Protein AF-0000000079820339 (afdb_homodimer)

Solvent-accessible surface area (backbone atoms only — not comparable to full-atom values): 18074 Å² total; per-residue (Å²): 131,55,69,63,58,48,34,30,53,43,37,65,54,16,53,42,77,52,85,41,63,43,94,86,65,47,75,34,55,60,47,75,44,69,43,35,33,60,15,30,34,68,52,30,48,52,49,22,63,70,42,54,81,70,57,60,88,78,56,59,29,31,32,4,37,58,71,63,4,35,58,53,24,49,38,32,14,62,74,69,61,37,30,27,29,48,27,46,90,61,55,52,91,52,94,78,42,52,43,51,39,31,63,86,50,56,75,32,36,28,31,36,27,37,38,67,35,41,54,33,61,69,58,52,53,51,52,51,56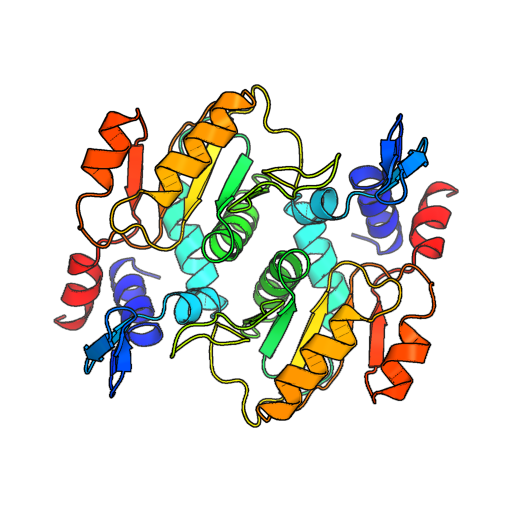,43,40,75,54,39,28,39,72,73,31,34,38,26,49,31,29,58,77,53,52,20,56,63,53,33,43,76,69,73,32,53,66,48,54,71,33,41,50,65,55,31,59,53,36,68,78,106,129,56,69,63,59,48,32,31,52,44,37,64,55,17,53,42,77,50,85,39,67,42,94,87,65,46,76,34,56,62,46,76,42,69,43,36,32,60,16,30,32,67,53,31,47,52,50,21,63,70,42,54,81,71,56,58,86,79,56,59,30,30,33,5,37,58,71,64,4,34,57,53,25,48,39,31,14,61,75,69,61,37,30,27,29,46,27,46,90,61,55,52,92,51,93,74,44,50,44,50,40,31,62,86,48,57,76,33,37,27,30,37,27,38,38,70,35,40,53,33,63,69,57,51,54,50,51,49,55,43,41,75,53,38,28,40,72,72,31,33,37,27,49,31,28,58,77,54,52,20,57,63,53,32,44,77,69,73,33,53,66,49,54,72,33,42,49,67,56,32,60,53,35,68,77,108

InterPro domains:
  IPR000836 Phosphoribosyltransferase domain [PF00156] (46-154)
  IPR000836 Phosphoribosyltransferase domain [cd06223] (43-166)
  IPR004467 Orotate phosphoribosyl transferase domain [TIGR00336] (17-170)
  IPR023031 Orotate phosphoribosyltransferase [MF_01208] (1-176)
  IPR029057 Phosphoribosyltransferase-like [G3DSA:3.40.50.2020] (2-175)
  IPR029057 Phosphoribosyltransferase-like [SSF53271] (6-170)

Radius of gyration: 19.96 Å; Cα contacts (8 Å, |Δi|>4): 773; chains: 2; bounding box: 46×59×44 Å

pLDDT: mean 94.95, std 8.25, range [50.06, 98.94]

Sequence (352 aa):
MERHDLARAIFDAAHLTGEFVLRSGATSTEYFDKYLFEADPVLLREIAEHLAPSIPEGTEALAGLELGGVPIAVALSQVTGLPTLFVRKEAKSYGTAKLAEGGPVGERRITVVEDVVTSGGQVILSCGDLRERGADILGVLCVIDRQAGGPEKLAEHDLALSPLFTMDELKASQ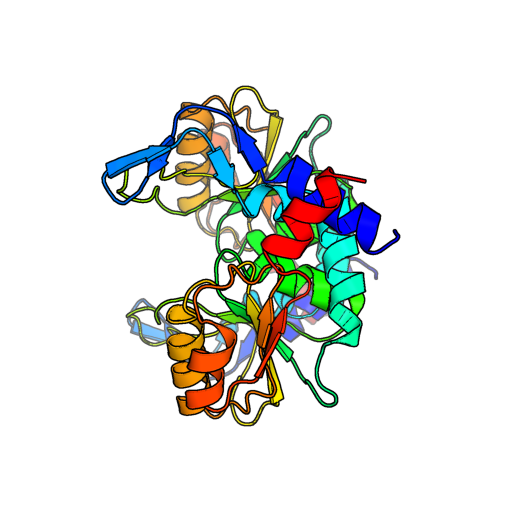QGMERHDLARAIFDAAHLTGEFVLRSGATSTEYFDKYLFEADPVLLREIAEHLAPSIPEGTEALAGLELGGVPIAVALSQVTGLPTLFVRKEAKSYGTAKLAEGGPVGERRITVVEDVVTSGGQVILSCGDLRERGADILGVLCVIDRQAGGPEKLAEHDLALSPLFTMDELKASQQG

Secondary structure (DSSP, 8-state):
--HHHHHHHHHHHHEEEEEEE-TTS-EEEEEE-THHHHS-HHHHHHHHHHHGGGSPTT--EEEEETTTHHHHHHHHHHHH---EEEE-SS--SSTT--SEESS--TT-EEEEEEEEESS-HHHHHHHHHHHHTT-EEEEEEEEEE--SSHHHHHHTTT--EEEEEEHHHHHHTTT-/--HHHHHHHHHHHHEEEEEEE-TTS-EEEEEE-THHHHS-HHHHHHHHHHHGGGSPTT--EEEEETTTHHHHHHHHHHHH---EEEE-SS--SSTT--SEESS--TT-EEEEEEEEESS-HHHHHHHHHHHHTT-EEEEEEEEEE-SSSHHHHHHTTT--EEEEEEHHHHHHTTT-

Foldseek 3Di:
DDLLVLLQVQCVQFKDADWDQDPVRDIDRIGGHLVRLLVDPVSLLVLLVLCLVVPDPPAQEEEAEPDQRVSNRVSVCVVNVHHYKYAYLDFDPDDVTDRIDRDAQALHEYEYEGAEDAQQVSVLVRVVVSVVRHHHYPEYEYAEYQPNNNQVVCVVVVHHYDYSYYPVSSVVSVVD/DDLLVLLQVQCVQFKDADWDQDPVRDIDRIGGHLVRLLVDPVSLLVLLVLCLVVPDPPAQEEEAEPDQRVSNRVSVCVVNVHHYKYAYLDFDPDDVTDRIDRDAQALHEYEYEGAEDAQQVSVLVRVVVSVVRHHHYPEYEYAEYQPNNNQVVCVVVVHHYDYSYYPVSSVVSVVD

Structure (mmCIF, N/CA/C/O backbone):
data_AF-0000000079820339-model_v1
#
loop_
_entity.id
_entity.type
_entity.pdbx_description
1 polymer 'Orotate phosphoribosyltransferase'
#
loop_
_atom_site.group_PDB
_atom_site.id
_atom_site.type_symbol
_atom_site.label_atom_id
_atom_site.label_alt_id
_atom_site.label_comp_id
_atom_site.label_asym_id
_atom_site.label_entity_id
_atom_site.label_seq_id
_atom_site.pdbx_PDB_ins_code
_atom_site.Cartn_x
_atom_site.Cartn_y
_atom_site.Cartn_z
_atom_site.occupancy
_atom_site.B_iso_or_equiv
_atom_site.auth_seq_id
_atom_site.auth_comp_id
_atom_site.auth_asym_id
_atom_site.auth_atom_id
_atom_site.pdbx_PDB_model_num
ATOM 1 N N . MET A 1 1 ? 8.32 5.168 21.422 1 89 1 MET A N 1
ATOM 2 C CA . MET A 1 1 ? 8.992 6.453 21.25 1 89 1 MET A CA 1
ATOM 3 C C . MET A 1 1 ? 8.094 7.594 21.734 1 89 1 MET A C 1
ATOM 5 O O . MET A 1 1 ? 6.875 7.547 21.562 1 89 1 MET A O 1
ATOM 9 N N . GLU A 1 2 ? 8.727 8.594 22.344 1 96.31 2 GLU A N 1
ATOM 10 C CA . GLU A 1 2 ? 7.938 9.766 22.703 1 96.31 2 GLU A CA 1
ATOM 11 C C . GLU A 1 2 ? 7.465 10.516 21.469 1 96.31 2 GLU A C 1
ATOM 13 O O . GLU A 1 2 ? 8.125 10.492 20.438 1 96.31 2 GLU A O 1
ATOM 18 N N . ARG A 1 3 ? 6.312 11.109 21.562 1 97.5 3 ARG A N 1
ATOM 19 C CA . ARG A 1 3 ? 5.695 11.805 20.438 1 97.5 3 ARG A CA 1
ATOM 20 C C . ARG A 1 3 ? 6.645 12.836 19.844 1 97.5 3 ARG A C 1
ATOM 22 O O . ARG A 1 3 ? 6.75 12.953 18.625 1 97.5 3 ARG A O 1
ATOM 29 N N . HIS A 1 4 ? 7.352 13.547 20.734 1 96.69 4 HIS A N 1
ATOM 30 C CA . HIS A 1 4 ? 8.266 14.578 20.266 1 96.69 4 HIS A CA 1
ATOM 31 C C . HIS A 1 4 ? 9.422 13.969 19.469 1 96.69 4 HIS A C 1
ATOM 33 O O . HIS A 1 4 ? 9.852 14.523 18.453 1 96.69 4 HIS A O 1
ATOM 39 N N . ASP A 1 5 ? 9.953 12.867 19.906 1 97.75 5 ASP A N 1
ATOM 40 C CA . ASP A 1 5 ? 11.031 12.18 19.203 1 97.75 5 ASP A CA 1
ATOM 41 C C . ASP A 1 5 ? 10.555 11.664 17.844 1 97.75 5 ASP A C 1
ATOM 43 O O . ASP A 1 5 ? 11.32 11.672 16.859 1 97.75 5 ASP A O 1
ATOM 47 N N . LEU A 1 6 ? 9.312 11.234 17.828 1 98.56 6 LEU A N 1
ATOM 48 C CA . LEU A 1 6 ? 8.75 10.766 16.562 1 98.56 6 LEU A CA 1
ATOM 49 C C . LEU A 1 6 ? 8.625 11.906 15.57 1 98.56 6 LEU A C 1
ATOM 51 O O . LEU A 1 6 ? 8.953 11.75 14.391 1 98.56 6 LEU A O 1
ATOM 55 N N . ALA A 1 7 ? 8.156 13.07 16 1 98.62 7 ALA A N 1
ATOM 56 C CA . ALA A 1 7 ? 8.062 14.242 15.133 1 98.62 7 ALA A CA 1
ATOM 57 C C . ALA A 1 7 ? 9.422 14.586 14.523 1 98.62 7 ALA A C 1
ATOM 59 O O . ALA A 1 7 ? 9.523 14.82 13.32 1 98.62 7 ALA A O 1
ATOM 60 N N . ARG A 1 8 ? 10.43 14.523 15.352 1 98.31 8 ARG A N 1
ATOM 61 C CA . ARG A 1 8 ? 11.781 14.836 14.898 1 98.31 8 ARG A CA 1
ATOM 62 C C . ARG A 1 8 ? 12.273 13.805 13.883 1 98.31 8 ARG A C 1
ATOM 64 O O . ARG A 1 8 ? 12.852 14.164 12.859 1 98.31 8 ARG A O 1
ATOM 71 N N . ALA A 1 9 ? 12.047 12.586 14.18 1 98.44 9 ALA A N 1
ATOM 72 C CA . ALA A 1 9 ? 12.492 11.508 13.297 1 98.44 9 ALA A CA 1
ATOM 73 C C . ALA A 1 9 ? 11.812 11.594 11.93 1 98.44 9 ALA A C 1
ATOM 75 O O . ALA A 1 9 ? 12.453 11.383 10.898 1 98.44 9 ALA A O 1
ATOM 76 N N . ILE A 1 10 ? 10.492 11.906 11.93 1 98.56 10 ILE A N 1
ATOM 77 C CA . ILE A 1 10 ? 9.742 12.055 10.688 1 98.56 10 ILE A CA 1
ATOM 78 C C . ILE A 1 10 ? 10.305 13.227 9.883 1 98.56 10 ILE A C 1
ATOM 80 O O . ILE A 1 10 ? 10.539 13.102 8.68 1 98.56 10 ILE A O 1
ATOM 84 N N . PHE A 1 11 ? 10.539 14.336 10.547 1 98.25 11 PHE A N 1
ATOM 85 C CA . PHE A 1 11 ? 11.086 15.508 9.883 1 98.25 11 PHE A CA 1
ATOM 86 C C . PHE A 1 11 ? 12.461 15.203 9.289 1 98.25 11 PHE A C 1
ATOM 88 O O . PHE A 1 11 ? 12.719 15.508 8.125 1 98.25 11 PHE A O 1
ATOM 95 N N . ASP A 1 12 ? 13.297 14.594 10.062 1 97.88 12 ASP A N 1
ATOM 96 C CA . ASP A 1 12 ? 14.648 14.266 9.625 1 97.88 12 ASP A CA 1
ATOM 97 C C . ASP A 1 12 ? 14.633 13.344 8.414 1 97.88 12 ASP A C 1
ATOM 99 O O . ASP A 1 12 ? 15.453 13.477 7.508 1 97.88 12 ASP A O 1
ATOM 103 N N . ALA A 1 13 ? 13.719 12.438 8.414 1 97.69 13 ALA A N 1
ATOM 104 C CA . ALA A 1 13 ? 13.633 11.469 7.328 1 97.69 13 ALA A CA 1
ATOM 105 C C . ALA A 1 13 ? 13.094 12.109 6.055 1 97.69 13 ALA A C 1
ATOM 107 O O . ALA A 1 13 ? 13.609 11.859 4.961 1 97.69 13 ALA A O 1
ATOM 108 N N . ALA A 1 14 ? 12.125 12.984 6.184 1 97.44 14 ALA A N 1
ATOM 109 C CA . ALA A 1 14 ? 11.328 13.383 5.031 1 97.44 14 ALA A CA 1
ATOM 110 C C . ALA A 1 14 ? 11.766 14.742 4.5 1 97.44 14 ALA A C 1
ATOM 112 O O . ALA A 1 14 ? 11.492 15.086 3.348 1 97.44 14 ALA A O 1
ATOM 113 N N . HIS A 1 15 ? 12.328 15.555 5.344 1 96.5 15 HIS A N 1
ATOM 114 C CA . HIS A 1 15 ? 12.742 16.891 4.93 1 96.5 15 HIS A CA 1
ATOM 115 C C . HIS A 1 15 ? 14.078 16.844 4.199 1 96.5 15 HIS A C 1
ATOM 117 O O . HIS A 1 15 ? 15.109 16.516 4.797 1 96.5 15 HIS A O 1
ATOM 123 N N . LEU A 1 16 ? 14.07 17.234 3.012 1 95.25 16 LEU A N 1
ATOM 124 C CA . LEU A 1 16 ? 15.266 17.203 2.176 1 95.25 16 LEU A CA 1
ATOM 125 C C . LEU A 1 16 ? 15.68 18.625 1.795 1 95.25 16 LEU A C 1
ATOM 127 O O . LEU A 1 16 ? 14.828 19.484 1.566 1 95.25 16 LEU A O 1
ATOM 131 N N . THR A 1 17 ? 16.922 18.812 1.784 1 94.75 17 THR A N 1
ATOM 132 C CA . THR A 1 17 ? 17.469 20.078 1.313 1 94.75 17 THR A CA 1
ATOM 133 C C . THR A 1 17 ? 18.266 19.891 0.019 1 94.75 17 THR A C 1
ATOM 135 O O . THR A 1 17 ? 18.906 18.859 -0.167 1 94.75 17 THR A O 1
ATOM 138 N N . GLY A 1 18 ? 18.109 20.812 -0.905 1 93.12 18 GLY A N 1
ATOM 139 C CA . GLY A 1 18 ? 18.703 20.781 -2.232 1 93.12 18 GLY A CA 1
ATOM 140 C C . GLY A 1 18 ? 18 21.703 -3.217 1 93.12 18 GLY A C 1
ATOM 141 O O . GLY A 1 18 ? 17.453 22.734 -2.828 1 93.12 18 GLY A O 1
ATOM 142 N N . GLU A 1 19 ? 18.172 21.469 -4.457 1 92 19 GLU A N 1
ATOM 143 C CA . GLU A 1 19 ? 17.453 22.188 -5.496 1 92 19 GLU A CA 1
ATOM 144 C C . GLU A 1 19 ? 16.359 21.328 -6.125 1 92 19 GLU A C 1
ATOM 146 O O . GLU A 1 19 ? 16.641 20.297 -6.723 1 92 19 GLU A O 1
ATOM 151 N N . PHE A 1 20 ? 15.188 21.766 -5.965 1 89.62 20 PHE A N 1
ATOM 152 C CA . PHE A 1 20 ? 14.039 21 -6.445 1 89.62 20 PHE A CA 1
ATOM 153 C C . PHE A 1 20 ? 13.148 21.875 -7.324 1 89.62 20 PHE A C 1
ATOM 155 O O . PHE A 1 20 ? 12.93 23.047 -7.035 1 89.62 20 PHE A O 1
ATOM 162 N N . VAL A 1 21 ? 12.734 21.312 -8.414 1 86.06 21 VAL A N 1
ATOM 163 C CA . VAL A 1 21 ? 11.734 21.969 -9.25 1 86.06 21 VAL A CA 1
ATOM 164 C C . VAL A 1 21 ? 10.336 21.484 -8.859 1 86.06 21 VAL A C 1
ATOM 166 O O . VAL A 1 21 ? 10.055 20.281 -8.883 1 86.06 21 VAL A O 1
ATOM 169 N N . LEU A 1 22 ? 9.539 22.344 -8.508 1 82.06 22 LEU A N 1
ATOM 170 C CA . LEU A 1 22 ? 8.18 22.031 -8.094 1 82.06 22 LEU A CA 1
ATOM 171 C C . LEU A 1 22 ? 7.258 21.891 -9.297 1 82.06 22 LEU A C 1
ATOM 173 O O . LEU A 1 22 ? 7.641 22.234 -10.422 1 82.06 22 LEU A O 1
ATOM 177 N N . ARG A 1 23 ? 6.102 21.281 -9.008 1 75.81 23 ARG A N 1
ATOM 178 C CA . ARG A 1 23 ? 5.121 21.094 -10.078 1 75.81 23 ARG A CA 1
ATOM 179 C C . ARG A 1 23 ? 4.785 22.422 -10.758 1 75.81 23 ARG A C 1
ATOM 181 O O . ARG A 1 23 ? 4.465 22.453 -11.945 1 75.81 23 ARG A O 1
ATOM 188 N N . SER A 1 24 ? 4.816 23.438 -10.039 1 77.94 24 SER A N 1
ATOM 189 C CA . SER A 1 24 ? 4.504 24.781 -10.523 1 77.94 24 SER A CA 1
ATOM 190 C C . SER A 1 24 ? 5.59 25.297 -11.461 1 77.94 24 SER A C 1
ATOM 192 O O . SER A 1 24 ? 5.406 26.312 -12.141 1 77.94 24 SER A O 1
ATOM 194 N N . GLY A 1 25 ? 6.707 24.625 -11.445 1 81.5 25 GLY A N 1
ATOM 195 C CA . GLY A 1 25 ? 7.855 25.094 -12.211 1 81.5 25 GLY A CA 1
ATOM 196 C C . GLY A 1 25 ? 8.82 25.922 -11.383 1 81.5 25 GLY A C 1
ATOM 197 O O . GLY A 1 25 ? 9.961 26.141 -11.797 1 81.5 25 GLY A O 1
ATOM 198 N N . ALA A 1 26 ? 8.328 26.297 -10.25 1 86.81 26 ALA A N 1
ATOM 199 C CA . ALA A 1 26 ? 9.203 27.047 -9.359 1 86.81 26 ALA A CA 1
ATOM 200 C C . ALA A 1 26 ? 10.273 26.156 -8.742 1 86.81 26 ALA A C 1
ATOM 202 O O . ALA A 1 26 ? 10.125 24.922 -8.711 1 86.81 26 ALA A O 1
ATOM 203 N N . THR A 1 27 ? 11.383 26.797 -8.398 1 90.38 27 THR A N 1
ATOM 204 C CA . THR A 1 27 ? 12.445 26.047 -7.734 1 90.38 27 THR A CA 1
ATOM 205 C C . THR A 1 27 ? 12.375 26.234 -6.219 1 90.38 27 THR A C 1
ATOM 207 O O . THR A 1 27 ? 11.898 27.266 -5.738 1 90.38 27 THR A O 1
ATOM 210 N N . SER A 1 28 ? 12.695 25.141 -5.559 1 90.94 28 SER A N 1
ATOM 211 C CA . SER A 1 28 ? 12.766 25.188 -4.102 1 90.94 28 SER A CA 1
ATOM 212 C C . SER A 1 28 ? 14.062 24.562 -3.594 1 90.94 28 SER A C 1
ATOM 214 O O . SER A 1 28 ? 14.648 23.703 -4.25 1 90.94 28 SER A O 1
ATOM 216 N N . THR A 1 29 ? 14.461 25.078 -2.402 1 94.06 29 THR A N 1
ATOM 217 C CA . THR A 1 29 ? 15.68 24.531 -1.811 1 94.06 29 THR A CA 1
ATOM 218 C C . THR A 1 29 ? 15.344 23.453 -0.786 1 94.06 29 THR A C 1
ATOM 220 O O . THR A 1 29 ? 16.25 22.844 -0.194 1 94.06 29 THR A O 1
ATOM 223 N N . GLU A 1 30 ? 14.094 23.266 -0.531 1 92.75 30 GLU A N 1
ATOM 224 C CA . GLU A 1 30 ? 13.656 22.219 0.389 1 92.75 30 GLU A CA 1
ATOM 225 C C . GLU A 1 30 ? 12.484 21.438 -0.187 1 92.75 30 GLU A C 1
ATOM 227 O O . GLU A 1 30 ? 11.719 21.953 -1.004 1 92.75 30 GLU A O 1
ATOM 232 N N . TYR A 1 31 ? 12.477 20.25 0.186 1 92.38 31 TYR A N 1
ATOM 233 C CA . TYR A 1 31 ? 11.422 19.328 -0.255 1 92.38 31 TYR A CA 1
ATOM 234 C C . TYR A 1 31 ? 11.047 18.359 0.853 1 92.38 31 TYR A C 1
ATOM 236 O O . TYR A 1 31 ? 11.906 17.906 1.611 1 92.38 31 TYR A O 1
ATOM 244 N N . PHE A 1 32 ? 9.789 18.141 1.002 1 93.94 32 PHE A N 1
ATOM 245 C CA . PHE A 1 32 ? 9.305 17.188 1.982 1 93.94 32 PHE A CA 1
ATOM 246 C C . PHE A 1 32 ? 8.742 15.945 1.293 1 93.94 32 PHE A C 1
ATOM 248 O O . PHE A 1 32 ? 7.664 15.992 0.703 1 93.94 32 PHE A O 1
ATOM 255 N N . ASP A 1 33 ? 9.492 14.859 1.395 1 94.5 33 ASP A N 1
ATOM 256 C CA . ASP A 1 33 ? 9.117 13.609 0.741 1 94.5 33 ASP A CA 1
ATOM 257 C C . ASP A 1 33 ? 8.484 12.641 1.736 1 94.5 33 ASP A C 1
ATOM 259 O O . ASP A 1 33 ? 9.195 11.922 2.445 1 94.5 33 ASP A O 1
ATOM 263 N N . LYS A 1 34 ? 7.215 12.5 1.683 1 95.62 34 LYS A N 1
ATOM 264 C CA . LYS A 1 34 ? 6.441 11.734 2.658 1 95.62 34 LYS A CA 1
ATOM 265 C C . LYS A 1 34 ? 6.727 10.242 2.535 1 95.62 34 LYS A C 1
ATOM 267 O O . LYS A 1 34 ? 6.605 9.5 3.512 1 95.62 34 LYS A O 1
ATOM 272 N N . TYR A 1 35 ? 7.133 9.781 1.455 1 96.44 35 TYR A N 1
ATOM 273 C CA . TYR A 1 35 ? 7.371 8.352 1.261 1 96.44 35 TYR A CA 1
ATOM 274 C C . TYR A 1 35 ? 8.578 7.891 2.059 1 96.44 35 TYR A C 1
ATOM 276 O O . TYR A 1 35 ? 8.711 6.703 2.361 1 96.44 35 TYR A O 1
ATOM 284 N N . LEU A 1 36 ? 9.43 8.844 2.416 1 97.25 36 LEU A N 1
ATOM 285 C CA . LEU A 1 36 ? 10.656 8.461 3.107 1 97.25 36 LEU A CA 1
ATOM 286 C C . LEU A 1 36 ? 10.352 8.016 4.535 1 97.25 36 LEU A C 1
ATOM 288 O O . LEU A 1 36 ? 11.016 7.113 5.055 1 97.25 36 LEU A O 1
ATOM 292 N N . PHE A 1 37 ? 9.359 8.547 5.207 1 98.12 37 PHE A N 1
ATOM 293 C CA . PHE A 1 37 ? 9.016 8.008 6.52 1 98.12 37 PHE A CA 1
ATOM 294 C C . PHE A 1 37 ? 8.109 6.789 6.383 1 98.12 37 PHE A C 1
ATOM 296 O O . PHE A 1 37 ? 8.148 5.891 7.227 1 98.12 37 PHE A O 1
ATOM 303 N N . GLU A 1 38 ? 7.328 6.691 5.324 1 98.44 38 GLU A N 1
ATOM 304 C CA . GLU A 1 38 ? 6.484 5.523 5.082 1 98.44 38 GLU A CA 1
ATOM 305 C C . GLU A 1 38 ? 7.32 4.293 4.762 1 98.44 38 GLU A C 1
ATOM 307 O O . GLU A 1 38 ? 6.91 3.164 5.043 1 98.44 38 GLU A O 1
ATOM 312 N N . ALA A 1 39 ? 8.469 4.547 4.168 1 98.5 39 ALA A N 1
ATOM 313 C CA . ALA A 1 39 ? 9.336 3.471 3.689 1 98.5 39 ALA A CA 1
ATOM 314 C C . ALA A 1 39 ? 10.18 2.895 4.824 1 98.5 39 ALA A C 1
ATOM 316 O O . ALA A 1 39 ? 10.781 1.828 4.68 1 98.5 39 ALA A O 1
ATOM 317 N N . ASP A 1 40 ? 10.328 3.633 5.895 1 98.69 40 ASP A N 1
ATOM 318 C CA . ASP A 1 40 ? 11.086 3.197 7.062 1 98.69 40 ASP A CA 1
ATOM 319 C C . ASP A 1 40 ? 10.219 2.361 8 1 98.69 40 ASP A C 1
ATOM 321 O O . ASP A 1 40 ? 9.258 2.869 8.578 1 98.69 40 ASP A O 1
ATOM 325 N N . PRO A 1 41 ? 10.57 1.055 8.156 1 98.62 41 PRO A N 1
ATOM 326 C CA . PRO A 1 41 ? 9.688 0.177 8.93 1 98.62 41 PRO A CA 1
ATOM 327 C C . PRO A 1 41 ? 9.547 0.612 10.383 1 98.62 41 PRO A C 1
ATOM 329 O O . PRO A 1 41 ? 8.484 0.455 10.984 1 98.62 41 PRO A O 1
ATOM 332 N N . VAL A 1 42 ? 10.57 1.155 10.977 1 98.62 42 VAL A N 1
ATOM 333 C CA . VAL A 1 42 ? 10.508 1.597 12.367 1 98.62 42 VAL A CA 1
ATOM 334 C C . VAL A 1 42 ? 9.594 2.814 12.484 1 98.62 42 VAL A C 1
ATOM 336 O O . VAL A 1 42 ? 8.695 2.846 13.328 1 98.62 42 VAL A O 1
ATOM 339 N N . LEU A 1 43 ? 9.781 3.82 11.625 1 98.81 43 LEU A N 1
ATOM 340 C CA . LEU A 1 43 ? 8.953 5.02 11.672 1 98.81 43 LEU A CA 1
ATOM 341 C C . LEU A 1 43 ? 7.496 4.691 11.359 1 98.81 43 LEU A C 1
ATOM 343 O O . LEU A 1 43 ? 6.586 5.211 12 1 98.81 43 LEU A O 1
ATOM 347 N N . LEU A 1 44 ? 7.312 3.85 10.359 1 98.81 44 LEU A N 1
ATOM 348 C CA . LEU A 1 44 ? 5.949 3.5 9.969 1 98.81 44 LEU A CA 1
ATOM 349 C C . LEU A 1 44 ? 5.207 2.828 11.117 1 98.81 44 LEU A C 1
ATOM 351 O O . LEU A 1 44 ? 4.043 3.133 11.375 1 98.81 44 LEU A O 1
ATOM 355 N N . ARG A 1 45 ? 5.859 1.915 11.805 1 98.75 45 ARG A N 1
ATOM 356 C CA . ARG A 1 45 ? 5.254 1.255 12.953 1 98.75 45 ARG A CA 1
ATOM 357 C C . ARG A 1 45 ? 4.918 2.262 14.047 1 98.75 45 ARG A C 1
ATOM 359 O O . ARG A 1 45 ? 3.826 2.227 14.625 1 98.75 45 ARG A O 1
ATOM 366 N N . GLU A 1 46 ? 5.863 3.141 14.367 1 98.88 46 GLU A N 1
ATOM 367 C CA . GLU A 1 46 ? 5.648 4.152 15.398 1 98.88 46 GLU A CA 1
ATOM 368 C C . GLU A 1 46 ? 4.492 5.078 15.023 1 98.88 46 GLU A C 1
ATOM 370 O O . GLU A 1 46 ? 3.678 5.434 15.883 1 98.88 46 GLU A O 1
ATOM 375 N N . ILE A 1 47 ? 4.426 5.469 13.789 1 98.88 47 ILE A N 1
ATOM 376 C CA . ILE A 1 47 ? 3.33 6.301 13.297 1 98.88 47 ILE A CA 1
ATOM 377 C C . ILE A 1 47 ? 2 5.59 13.531 1 98.88 47 ILE A C 1
ATOM 379 O O . ILE A 1 47 ? 1.056 6.184 14.055 1 98.88 47 ILE A O 1
ATOM 383 N N . ALA A 1 48 ? 1.914 4.355 13.141 1 98.88 48 ALA A N 1
ATOM 384 C CA . ALA A 1 48 ? 0.69 3.576 13.305 1 98.88 48 ALA A CA 1
ATOM 385 C C . ALA A 1 48 ? 0.291 3.494 14.781 1 98.88 48 ALA A C 1
ATOM 387 O O . ALA A 1 48 ? -0.88 3.676 15.125 1 98.88 48 ALA A O 1
ATOM 388 N N . GLU A 1 49 ? 1.255 3.223 15.648 1 98.81 49 GLU A N 1
ATOM 389 C CA . GLU A 1 49 ? 0.986 3.096 17.078 1 98.81 49 GLU A CA 1
ATOM 390 C C . GLU A 1 49 ? 0.457 4.406 17.656 1 98.81 49 GLU A C 1
ATOM 392 O O . GLU A 1 49 ? -0.428 4.395 18.516 1 98.81 49 GLU A O 1
ATOM 397 N N . HIS A 1 50 ? 0.954 5.527 17.188 1 98.88 50 HIS A N 1
ATOM 398 C CA . HIS A 1 50 ? 0.539 6.824 17.703 1 98.88 50 HIS A CA 1
ATOM 399 C C . HIS A 1 50 ? -0.792 7.262 17.109 1 98.88 50 HIS A C 1
ATOM 401 O O . HIS A 1 50 ? -1.522 8.055 17.703 1 98.88 50 HIS A O 1
ATOM 407 N N . LEU A 1 51 ? -1.088 6.746 15.914 1 98.75 51 LEU A N 1
ATOM 408 C CA . LEU A 1 51 ? -2.34 7.094 15.25 1 98.75 51 LEU A CA 1
ATOM 409 C C . LEU A 1 51 ? -3.49 6.246 15.789 1 98.75 51 LEU A C 1
ATOM 411 O O . LEU A 1 51 ? -4.648 6.676 15.758 1 98.75 51 LEU A O 1
ATOM 415 N N . ALA A 1 52 ? -3.211 5.055 16.266 1 98.81 52 ALA A N 1
ATOM 416 C CA . ALA A 1 52 ? -4.199 4.035 16.609 1 98.81 52 ALA A CA 1
ATOM 417 C C . ALA A 1 52 ? -5.242 4.578 17.578 1 98.81 52 ALA A C 1
ATOM 419 O O . ALA A 1 52 ? -6.445 4.391 17.391 1 98.81 52 ALA A O 1
ATOM 420 N N . PRO A 1 53 ? -4.855 5.363 18.609 1 98.69 53 PRO A N 1
ATOM 421 C CA . PRO A 1 53 ? -5.844 5.867 19.578 1 98.69 53 PRO A CA 1
ATOM 422 C C . PRO A 1 53 ? -6.812 6.867 18.953 1 98.69 53 PRO A C 1
ATOM 424 O O . PRO A 1 53 ? -7.863 7.156 19.531 1 98.69 53 PRO A O 1
ATOM 427 N N . SER A 1 54 ? -6.488 7.43 17.781 1 98.75 54 SER A N 1
ATOM 428 C CA . SER A 1 54 ? -7.32 8.445 17.141 1 98.75 54 SER A CA 1
ATOM 429 C C . SER A 1 54 ? -8.383 7.816 16.25 1 98.75 54 SER A C 1
ATOM 431 O O . SER A 1 54 ? -9.234 8.516 15.695 1 98.75 54 SER A O 1
ATOM 433 N N . ILE A 1 55 ? -8.344 6.496 16.062 1 98.88 55 ILE A N 1
ATOM 434 C CA . ILE A 1 55 ? -9.367 5.812 15.281 1 98.88 55 ILE A CA 1
ATOM 435 C C . ILE A 1 55 ? -10.711 5.91 15.992 1 98.88 55 ILE A C 1
ATOM 437 O O . ILE A 1 55 ? -10.844 5.508 17.141 1 98.88 55 ILE A O 1
ATOM 441 N N . PRO A 1 56 ? -11.719 6.438 15.289 1 98.81 56 PRO A N 1
ATOM 442 C CA . PRO A 1 56 ? -13.047 6.531 15.914 1 98.81 56 PRO A CA 1
ATOM 443 C C . PRO A 1 56 ? -13.578 5.172 16.375 1 98.81 56 PRO A C 1
ATOM 445 O O . PRO A 1 56 ? -13.391 4.168 15.68 1 98.81 56 PRO A O 1
ATOM 448 N N . GLU A 1 57 ? -14.203 5.18 17.531 1 98.38 57 GLU A N 1
ATOM 449 C CA . GLU A 1 57 ? -14.844 3.965 18.016 1 98.38 57 GLU A CA 1
ATOM 450 C C . GLU A 1 57 ? -15.859 3.426 17.016 1 98.38 57 GLU A C 1
ATOM 452 O O . GLU A 1 57 ? -16.609 4.195 16.422 1 98.38 57 GLU A O 1
ATOM 457 N N . GLY A 1 58 ? -15.836 2.115 16.859 1 98.56 58 GLY A N 1
ATOM 458 C CA . GLY A 1 58 ? -16.812 1.473 16 1 98.56 58 GLY A CA 1
ATOM 459 C C . GLY A 1 58 ? -16.297 1.251 14.586 1 98.56 58 GLY A C 1
ATOM 460 O O . GLY A 1 58 ? -16.969 0.625 13.766 1 98.56 58 GLY A O 1
ATOM 461 N N . THR A 1 59 ? -15.141 1.794 14.266 1 98.88 59 THR A N 1
ATOM 462 C CA . THR A 1 59 ? -14.555 1.566 12.953 1 98.88 59 THR A CA 1
ATOM 463 C C . THR A 1 59 ? -14.453 0.073 12.648 1 98.88 59 THR A C 1
ATOM 465 O O .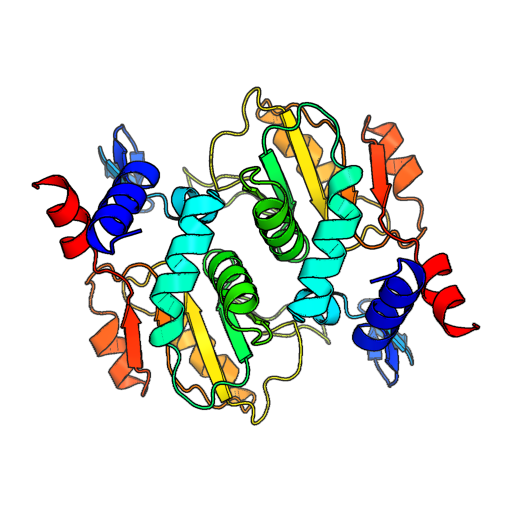 THR A 1 59 ? -13.992 -0.705 13.492 1 98.88 59 THR A O 1
ATOM 468 N N . GLU A 1 60 ? -14.875 -0.25 11.414 1 98.88 60 GLU A N 1
ATOM 469 C CA . GLU A 1 60 ? -14.867 -1.655 11.023 1 98.88 60 GLU A CA 1
ATOM 470 C C . GLU A 1 60 ? -13.766 -1.941 10.008 1 98.88 60 GLU A C 1
ATOM 472 O O . GLU A 1 60 ? -13.391 -3.096 9.797 1 98.88 60 GLU A O 1
ATOM 477 N N . ALA A 1 61 ? -13.289 -0.913 9.32 1 98.88 61 ALA A N 1
ATOM 478 C CA . ALA A 1 61 ? -12.203 -1.042 8.359 1 98.88 61 ALA A CA 1
ATOM 479 C C . ALA A 1 61 ? -11.469 0.283 8.18 1 98.88 61 ALA A C 1
ATOM 481 O O . ALA A 1 61 ? -12.047 1.353 8.391 1 98.88 61 ALA A O 1
ATOM 482 N N . LEU A 1 62 ? -10.25 0.221 7.891 1 98.94 62 LEU A N 1
ATOM 483 C CA . LEU A 1 62 ? -9.414 1.364 7.539 1 98.94 62 LEU A CA 1
ATOM 484 C C . LEU A 1 62 ? -9.266 1.484 6.023 1 98.94 62 LEU A C 1
ATOM 486 O O . LEU A 1 62 ? -8.883 0.522 5.355 1 98.94 62 LEU A O 1
ATOM 490 N N . ALA A 1 63 ? -9.586 2.596 5.473 1 98.88 63 ALA A N 1
ATOM 491 C CA . ALA A 1 63 ? -9.484 2.805 4.027 1 98.88 63 ALA A CA 1
ATOM 492 C C . ALA A 1 63 ? -8.297 3.695 3.686 1 98.88 63 ALA A C 1
ATOM 494 O O . ALA A 1 63 ? -8.32 4.902 3.934 1 98.88 63 ALA A O 1
ATOM 495 N N . GLY A 1 64 ? -7.27 3.096 3.137 1 98.75 64 GLY A N 1
ATOM 496 C CA . GLY A 1 64 ? -6.102 3.85 2.705 1 98.75 64 GLY A CA 1
ATOM 497 C C . GLY A 1 64 ? -6.219 4.379 1.289 1 98.75 64 GLY A C 1
ATOM 498 O O . GLY A 1 64 ? -6.438 3.611 0.35 1 98.75 64 GLY A O 1
ATOM 499 N N . LEU A 1 65 ? -6.047 5.641 1.126 1 97.81 65 LEU A N 1
ATOM 500 C CA . LEU A 1 65 ? -6.074 6.242 -0.202 1 97.81 65 LEU A CA 1
ATOM 501 C C . LEU A 1 65 ? -4.746 6.031 -0.922 1 97.81 65 LEU A C 1
ATOM 503 O O . LEU A 1 65 ? -3.684 6.336 -0.375 1 97.81 65 LEU A O 1
ATOM 507 N N . GLU A 1 66 ? -4.746 5.457 -2.076 1 94.38 66 GLU A N 1
ATOM 508 C CA . GLU A 1 66 ? -3.514 5.164 -2.805 1 94.38 66 GLU A CA 1
ATOM 509 C C . GLU A 1 66 ? -2.828 6.449 -3.262 1 94.38 66 GLU A C 1
ATOM 511 O O . GLU A 1 66 ? -3.494 7.438 -3.58 1 94.38 66 GLU A O 1
ATOM 516 N N . LEU A 1 67 ? -1.592 6.512 -3.311 1 93.19 67 LEU A N 1
ATOM 517 C CA . LEU A 1 67 ? -0.65 5.488 -2.867 1 93.19 67 LEU A CA 1
ATOM 518 C C . LEU A 1 67 ? -0.158 5.781 -1.453 1 93.19 67 LEU A C 1
ATOM 520 O O . LEU A 1 67 ? 0.128 4.855 -0.688 1 93.19 67 LEU A O 1
ATOM 524 N N . GLY A 1 68 ? -0.211 7.016 -1.059 1 94.5 68 GLY A N 1
ATOM 525 C CA . GLY A 1 68 ? 0.413 7.441 0.185 1 94.5 68 GLY A CA 1
ATOM 526 C C . GLY A 1 68 ? -0.283 6.895 1.418 1 94.5 68 GLY A C 1
ATOM 527 O O . GLY A 1 68 ? 0.365 6.602 2.426 1 94.5 68 GLY A O 1
ATOM 528 N N . GLY A 1 69 ? -1.506 6.719 1.35 1 97.94 69 GLY A N 1
ATOM 529 C CA . GLY A 1 69 ? -2.291 6.27 2.488 1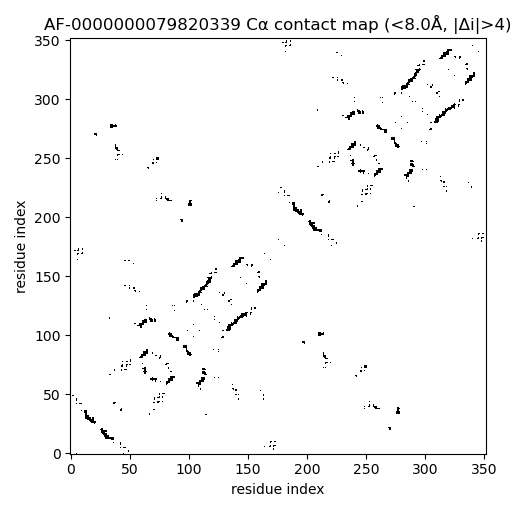 97.94 69 GLY A CA 1
ATOM 530 C C . GLY A 1 69 ? -2.217 4.77 2.711 1 97.94 69 GLY A C 1
ATOM 531 O O . GLY A 1 69 ? -2.52 4.285 3.801 1 97.94 69 GLY A O 1
ATOM 532 N N . VAL A 1 70 ? -1.828 4.031 1.76 1 98.56 70 VAL A N 1
ATOM 533 C CA . VAL A 1 70 ? -1.904 2.574 1.791 1 98.56 70 VAL A CA 1
ATOM 534 C C . VAL A 1 70 ? -0.893 2.023 2.795 1 98.56 70 VAL A C 1
ATOM 536 O O . VAL A 1 70 ? -1.253 1.256 3.689 1 98.56 70 VAL A O 1
ATOM 539 N N . PRO A 1 71 ? 0.402 2.453 2.783 1 98.88 71 PRO A N 1
ATOM 540 C CA . PRO A 1 71 ? 1.335 1.936 3.787 1 98.88 71 PRO A CA 1
ATOM 541 C C . PRO A 1 71 ? 0.901 2.252 5.215 1 98.88 71 PRO A C 1
ATOM 543 O O . PRO A 1 71 ? 1.057 1.419 6.113 1 98.88 71 PRO A O 1
ATOM 546 N N . ILE A 1 72 ? 0.323 3.438 5.406 1 98.88 72 ILE A N 1
ATOM 547 C CA . ILE A 1 72 ? -0.129 3.848 6.734 1 98.88 72 ILE A CA 1
ATOM 548 C C . ILE A 1 72 ? -1.3 2.971 7.172 1 98.88 72 ILE A C 1
ATOM 550 O O . ILE A 1 72 ? -1.324 2.479 8.305 1 98.88 72 ILE A O 1
ATOM 554 N N . ALA A 1 73 ? -2.238 2.771 6.262 1 98.94 73 ALA A N 1
ATOM 555 C CA . ALA A 1 73 ? -3.406 1.949 6.57 1 98.94 73 ALA A CA 1
ATOM 556 C C . ALA A 1 73 ? -2.996 0.513 6.887 1 98.94 73 ALA A C 1
ATOM 558 O O . ALA A 1 73 ? -3.539 -0.105 7.805 1 98.94 73 ALA A O 1
ATOM 559 N N . VAL A 1 74 ? -2.062 -0.02 6.148 1 98.88 74 VAL A N 1
ATOM 560 C CA . VAL A 1 74 ? -1.587 -1.383 6.359 1 98.88 74 VAL A CA 1
ATOM 561 C C . VAL A 1 74 ? -0.917 -1.489 7.727 1 98.88 74 VAL A C 1
ATOM 563 O O . VAL A 1 74 ? -1.19 -2.42 8.492 1 98.88 74 VAL A O 1
ATOM 566 N N . ALA A 1 75 ? -0.029 -0.562 8.055 1 98.88 75 ALA A N 1
ATOM 567 C CA . ALA A 1 75 ? 0.634 -0.574 9.352 1 98.88 75 ALA A CA 1
ATOM 568 C C . ALA A 1 75 ? -0.38 -0.438 10.484 1 98.88 75 ALA A C 1
ATOM 570 O O . ALA A 1 75 ? -0.292 -1.145 11.492 1 98.88 75 ALA A O 1
ATOM 571 N N . LEU A 1 76 ? -1.306 0.489 10.312 1 98.88 76 LEU A N 1
ATOM 572 C CA . LEU A 1 76 ? -2.359 0.687 11.297 1 98.88 76 LEU A CA 1
ATOM 573 C C . LEU A 1 76 ? -3.188 -0.582 11.477 1 98.88 76 LEU A C 1
ATOM 575 O O . LEU A 1 76 ? -3.568 -0.932 12.594 1 98.88 76 LEU A O 1
ATOM 579 N N . SER A 1 77 ? -3.496 -1.208 10.398 1 98.88 77 SER A N 1
ATOM 580 C CA . SER A 1 77 ? -4.207 -2.48 10.398 1 98.88 77 SER A CA 1
ATOM 581 C C . SER A 1 77 ? -3.451 -3.535 11.203 1 98.88 77 SER A C 1
ATOM 583 O O . SER A 1 77 ? -4.047 -4.266 11.992 1 98.88 77 SER A O 1
ATOM 585 N N . GLN A 1 78 ? -2.154 -3.609 11.047 1 98.69 78 GLN A N 1
ATOM 586 C CA . GLN A 1 78 ? -1.327 -4.578 11.758 1 98.69 78 GLN A CA 1
ATOM 587 C C . GLN A 1 78 ? -1.326 -4.297 13.258 1 98.69 78 GLN A C 1
ATOM 589 O O . GLN A 1 78 ? -1.27 -5.227 14.07 1 98.69 78 GLN A O 1
ATOM 594 N N . VAL A 1 79 ? -1.407 -3.037 13.633 1 98.5 79 VAL A N 1
ATOM 595 C CA . VAL A 1 79 ? -1.352 -2.621 15.031 1 98.5 79 VAL A CA 1
ATOM 596 C C . VAL A 1 79 ? -2.707 -2.852 15.695 1 98.5 79 VAL A C 1
ATOM 598 O O . VAL A 1 79 ? -2.777 -3.219 16.875 1 98.5 79 VAL A O 1
ATOM 601 N N . THR A 1 80 ? -3.83 -2.73 14.945 1 98.69 80 THR A N 1
ATOM 602 C CA . THR A 1 80 ? -5.148 -2.652 15.562 1 98.69 80 THR A CA 1
ATOM 603 C C . THR A 1 80 ? -5.945 -3.928 15.297 1 98.69 80 THR A C 1
ATOM 605 O O . THR A 1 80 ? -6.941 -4.191 15.977 1 98.69 80 THR A O 1
ATOM 608 N N . GLY A 1 81 ? -5.535 -4.613 14.227 1 98.62 81 GLY A N 1
ATOM 609 C CA . GLY A 1 81 ? -6.285 -5.797 13.836 1 98.62 81 GLY A CA 1
ATOM 610 C C . GLY A 1 81 ? -7.461 -5.488 12.93 1 98.62 81 GLY A C 1
ATOM 611 O O . GLY A 1 81 ? -8.172 -6.395 12.492 1 98.62 81 GLY A O 1
ATOM 612 N N . LEU A 1 82 ? -7.715 -4.215 12.617 1 98.81 82 LEU A N 1
ATOM 613 C CA . LEU A 1 82 ? -8.789 -3.832 11.703 1 98.81 82 LEU A CA 1
ATOM 614 C C . LEU A 1 82 ? -8.414 -4.164 10.258 1 98.81 82 LEU A C 1
ATOM 616 O O . LEU A 1 82 ? -7.266 -3.975 9.852 1 98.81 82 LEU A O 1
ATOM 620 N N . PRO A 1 83 ? -9.32 -4.641 9.438 1 98.81 83 PRO A N 1
ATOM 621 C CA . PRO A 1 83 ? -9.023 -4.852 8.023 1 98.81 83 PRO A CA 1
ATOM 622 C C . PRO A 1 83 ? -8.805 -3.547 7.262 1 98.81 83 PRO A C 1
ATOM 624 O O . PRO A 1 83 ? -9.164 -2.475 7.754 1 98.81 83 PRO A O 1
ATOM 627 N N . THR A 1 84 ? -8.195 -3.689 6.117 1 98.81 84 THR A N 1
ATOM 628 C CA . THR A 1 84 ? -7.895 -2.529 5.285 1 98.81 84 THR A CA 1
ATOM 629 C C . THR A 1 84 ? -8.727 -2.551 4.008 1 98.81 84 THR A C 1
ATOM 631 O O . THR A 1 84 ? -9.078 -3.621 3.512 1 98.81 84 THR A O 1
ATOM 634 N N . LEU A 1 85 ? -9.078 -1.457 3.551 1 98.56 85 LEU A N 1
ATOM 635 C CA . LEU A 1 85 ? -9.531 -1.211 2.186 1 98.56 85 LEU A CA 1
ATOM 636 C C . LEU A 1 85 ? -8.523 -0.357 1.425 1 98.56 85 LEU A C 1
ATOM 638 O O . LEU A 1 85 ? -7.941 0.573 1.987 1 98.56 85 LEU A O 1
ATOM 642 N N . PHE A 1 86 ? -8.281 -0.655 0.186 1 98 86 PHE A N 1
ATOM 643 C CA . PHE A 1 86 ? -7.379 0.096 -0.678 1 98 86 PHE A CA 1
ATOM 644 C C . PHE A 1 86 ? -8.164 0.916 -1.697 1 98 86 PHE A C 1
ATOM 646 O O . PHE A 1 86 ? -8.742 0.362 -2.633 1 98 86 PHE A O 1
ATOM 653 N N . VAL A 1 87 ? -8.133 2.219 -1.53 1 97.31 87 VAL A N 1
ATOM 654 C CA . VAL A 1 87 ? -8.984 3.105 -2.312 1 97.31 87 VAL A CA 1
ATOM 655 C C . VAL A 1 87 ? -8.18 3.734 -3.447 1 97.31 87 VAL A C 1
ATOM 657 O O . VAL A 1 87 ? -7.168 4.395 -3.205 1 97.31 87 VAL A O 1
ATOM 660 N N . ARG A 1 88 ? -8.633 3.52 -4.617 1 93.5 88 ARG A N 1
ATOM 661 C CA . ARG A 1 88 ? -8.016 4.105 -5.801 1 93.5 88 ARG A CA 1
ATOM 662 C C . ARG A 1 88 ? -8.484 5.543 -6.008 1 93.5 88 ARG A C 1
ATOM 664 O O . ARG A 1 88 ? -9.57 5.918 -5.566 1 93.5 88 ARG A O 1
ATOM 671 N N . LYS A 1 89 ? -7.672 6.309 -6.672 1 87.19 89 LYS A N 1
ATOM 672 C CA . LYS A 1 89 ? -8.039 7.688 -6.98 1 87.19 89 LYS A CA 1
ATOM 673 C C . LYS A 1 89 ? -9.234 7.742 -7.93 1 87.19 89 LYS A C 1
ATOM 675 O O . LYS A 1 89 ? -10.109 8.594 -7.781 1 87.19 89 LYS A O 1
ATOM 680 N N . GLU A 1 90 ? -9.195 6.887 -8.914 1 82.69 90 GLU A N 1
ATOM 681 C CA . GLU A 1 90 ? -10.305 6.723 -9.844 1 82.69 90 GLU A CA 1
ATOM 682 C C . GLU A 1 90 ? -10.625 5.25 -10.07 1 82.69 90 GLU A C 1
ATOM 684 O O . GLU A 1 90 ? -9.727 4.402 -10.055 1 82.69 90 GLU A O 1
ATOM 689 N N . ALA A 1 91 ? -11.961 5.043 -10.242 1 73.56 91 ALA A N 1
ATOM 690 C CA . ALA A 1 91 ? -12.375 3.689 -10.594 1 73.56 91 ALA A CA 1
ATOM 691 C C . ALA A 1 91 ? -11.836 3.291 -11.961 1 73.56 91 ALA A C 1
ATOM 693 O O . ALA A 1 91 ? -11.711 4.129 -12.859 1 73.56 91 ALA A O 1
ATOM 694 N N . LYS A 1 92 ? -11.398 2.035 -12.047 1 68.75 92 LYS A N 1
ATOM 695 C CA . LYS A 1 92 ? -10.969 1.555 -13.352 1 68.75 92 LYS A CA 1
ATOM 696 C C . LYS A 1 92 ? -12.133 1.559 -14.344 1 68.75 92 LYS A C 1
ATOM 698 O O . LYS A 1 92 ? -13.297 1.563 -13.938 1 68.75 92 LYS A O 1
ATOM 703 N N . SER A 1 93 ? -11.875 1.861 -15.602 1 62.44 93 SER A N 1
ATOM 704 C CA . SER A 1 93 ? -12.875 1.988 -16.656 1 62.44 93 SER A CA 1
ATOM 705 C C . SER A 1 93 ? -13.508 0.639 -16.984 1 62.44 93 SER A C 1
ATOM 707 O O . SER A 1 93 ? -14.547 0.578 -17.641 1 62.44 93 SER A O 1
ATOM 709 N N . TYR A 1 94 ? -13.102 -0.408 -16.547 1 57.38 94 TYR A N 1
ATOM 710 C CA . TYR A 1 94 ? -13.672 -1.673 -17 1 57.38 94 TYR A CA 1
ATOM 711 C C . TYR A 1 94 ? -14.586 -2.273 -15.945 1 57.38 94 TYR A C 1
ATOM 713 O O . TYR A 1 94 ? -14.32 -2.148 -14.742 1 57.38 94 TYR A O 1
ATOM 721 N N . GLY A 1 95 ? -15.656 -2.822 -16.312 1 50.06 95 GLY A N 1
ATOM 722 C CA . GLY A 1 95 ? -16.781 -3.498 -15.703 1 50.06 95 GLY A CA 1
ATOM 723 C C . GLY A 1 95 ? -16.625 -3.695 -14.203 1 50.06 95 GLY A C 1
ATOM 724 O O . GLY A 1 95 ? -17.5 -3.318 -13.422 1 50.06 95 GLY A O 1
ATOM 725 N N . THR A 1 96 ? -15.617 -4.383 -13.773 1 57.22 96 THR A N 1
ATOM 726 C CA . THR A 1 96 ? -15.547 -4.801 -12.375 1 57.22 96 THR A CA 1
ATOM 727 C C . THR A 1 96 ? -14.625 -3.881 -11.578 1 57.22 96 THR A C 1
ATOM 729 O O . THR A 1 96 ? -14.258 -4.191 -10.445 1 57.22 96 THR A O 1
ATOM 732 N N . ALA A 1 97 ? -14.414 -2.713 -12.188 1 62.84 97 ALA A N 1
ATOM 733 C CA . ALA A 1 97 ? -13.461 -1.816 -11.539 1 62.84 97 ALA A CA 1
ATOM 734 C C . ALA A 1 97 ? -14.055 -1.204 -10.273 1 62.84 97 ALA A C 1
ATOM 736 O O . ALA A 1 97 ? -15.125 -0.6 -10.312 1 62.84 97 ALA A O 1
ATOM 737 N N . LYS A 1 98 ? -13.398 -1.562 -9.25 1 82.19 98 LYS A N 1
ATOM 738 C CA . LYS A 1 98 ? -13.844 -1.064 -7.953 1 82.19 98 LYS A CA 1
ATOM 739 C C . LYS A 1 98 ? -13.039 0.156 -7.523 1 82.19 98 LYS A C 1
ATOM 741 O O . LYS A 1 98 ? -11.836 0.239 -7.801 1 82.19 98 LYS A O 1
ATOM 746 N N . LEU A 1 99 ? -13.734 1.11 -6.984 1 88.38 99 LEU A N 1
ATOM 747 C CA . LEU A 1 99 ? -13.094 2.252 -6.332 1 88.38 99 LEU A CA 1
ATOM 748 C C . LEU A 1 99 ? -12.25 1.799 -5.148 1 88.38 99 LEU A C 1
ATOM 750 O O . LEU A 1 99 ? -11.188 2.365 -4.887 1 88.38 99 LEU A O 1
ATOM 754 N N . ALA A 1 100 ? -12.719 0.826 -4.496 1 94.5 100 ALA A N 1
ATOM 755 C CA . ALA A 1 100 ? -12.055 0.288 -3.312 1 94.5 100 ALA A CA 1
ATOM 756 C C . ALA A 1 100 ? -11.891 -1.226 -3.412 1 94.5 100 ALA A C 1
ATOM 758 O O . ALA A 1 100 ? -12.805 -1.925 -3.854 1 94.5 100 ALA A O 1
ATOM 759 N N . GLU A 1 101 ? -10.719 -1.676 -3.008 1 95.19 101 GLU A N 1
ATOM 760 C CA . GLU A 1 101 ? -10.398 -3.1 -2.955 1 95.19 101 GLU A CA 1
ATOM 761 C C . GLU A 1 101 ? -10.273 -3.584 -1.514 1 95.19 101 GLU A C 1
ATOM 763 O O . GLU A 1 101 ? -10.023 -2.789 -0.604 1 95.19 101 GLU A O 1
ATOM 768 N N . GLY A 1 102 ? -10.422 -4.887 -1.289 1 96.25 102 GLY A N 1
ATOM 769 C CA . GLY A 1 102 ? -10.188 -5.453 0.029 1 96.25 102 GLY A CA 1
ATOM 770 C C . GLY A 1 102 ? -11.461 -5.805 0.77 1 96.25 102 GLY A C 1
ATOM 771 O O . GLY A 1 102 ? -11.43 -6.133 1.957 1 96.25 102 GLY A O 1
ATOM 772 N N . GLY A 1 103 ? -12.633 -5.719 0.077 1 93.56 103 GLY A N 1
ATOM 773 C CA . GLY A 1 103 ? -13.906 -6.09 0.686 1 93.56 103 GLY A CA 1
ATOM 774 C C . GLY A 1 103 ? -15.016 -5.098 0.404 1 93.56 103 GLY A C 1
ATOM 775 O O . GLY A 1 103 ? -14.797 -4.09 -0.27 1 93.56 103 GLY A O 1
ATOM 776 N N . PRO A 1 104 ? -16.172 -5.41 0.873 1 94 104 PRO A N 1
ATOM 777 C CA . PRO A 1 104 ? -17.312 -4.535 0.651 1 94 104 PRO A CA 1
ATOM 778 C C . PRO A 1 104 ? -17.234 -3.23 1.439 1 94 104 PRO A C 1
ATOM 780 O O . PRO A 1 104 ? -16.672 -3.209 2.545 1 94 104 PRO A O 1
ATOM 783 N N . VAL A 1 105 ? -17.781 -2.176 0.883 1 95.69 105 VAL A N 1
ATOM 784 C CA . VAL A 1 105 ? -17.766 -0.881 1.555 1 95.69 105 VAL A CA 1
ATOM 785 C C . VAL A 1 105 ? -19.188 -0.513 1.997 1 95.69 105 VAL A C 1
ATOM 787 O O . VAL A 1 105 ? -19.359 0.361 2.848 1 95.69 105 VAL A O 1
ATOM 790 N N . GLY A 1 106 ? -20.203 -1.196 1.404 1 95.88 106 GLY A N 1
ATOM 791 C CA . GLY A 1 106 ? -21.578 -0.842 1.696 1 95.88 106 GLY A CA 1
ATOM 792 C C . GLY A 1 106 ? -21.969 -1.077 3.146 1 95.88 106 GLY A C 1
ATOM 793 O O . GLY A 1 106 ? -21.719 -2.154 3.691 1 95.88 106 GLY A O 1
ATOM 794 N N . GLU A 1 107 ? -22.5 -0.026 3.76 1 96.38 107 GLU A N 1
ATOM 795 C CA . GLU A 1 107 ? -23 -0.05 5.129 1 96.38 107 GLU A CA 1
ATOM 796 C C . GLU A 1 107 ? -21.875 -0.325 6.125 1 96.38 107 GLU A C 1
ATOM 798 O O . GLU A 1 107 ? -22.141 -0.773 7.246 1 96.38 107 GLU A O 1
ATOM 803 N N . ARG A 1 108 ? -20.766 -0.214 5.684 1 98.06 108 ARG A N 1
ATOM 804 C CA . ARG A 1 108 ? -19.609 -0.456 6.539 1 98.06 108 ARG A CA 1
ATOM 805 C C . ARG A 1 108 ? -19.109 0.841 7.168 1 98.06 108 ARG A C 1
ATOM 807 O O . ARG A 1 108 ? -19.047 1.874 6.5 1 98.06 108 ARG A O 1
ATOM 814 N N . ARG A 1 109 ? -18.797 0.88 8.484 1 98.88 109 ARG A N 1
ATOM 815 C CA . ARG A 1 109 ? -18.203 2.006 9.195 1 98.88 109 ARG A CA 1
ATOM 816 C C . ARG A 1 109 ? -16.703 2.068 8.945 1 98.88 109 ARG A C 1
ATOM 818 O O . ARG A 1 109 ? -15.953 1.193 9.391 1 98.88 109 ARG A O 1
ATOM 825 N N . ILE A 1 110 ? -16.297 3.146 8.289 1 98.75 110 ILE A N 1
ATOM 826 C CA . ILE A 1 110 ? -14.945 3.203 7.727 1 98.75 110 ILE A CA 1
ATOM 827 C C . ILE A 1 110 ? -14.227 4.445 8.242 1 98.75 110 ILE A C 1
ATOM 829 O O . ILE A 1 110 ? -14.836 5.512 8.375 1 98.75 110 ILE A O 1
ATOM 833 N N . THR A 1 111 ? -13.008 4.332 8.594 1 98.94 111 THR A N 1
ATOM 834 C CA . THR A 1 111 ? -12.094 5.453 8.805 1 98.94 111 THR A CA 1
ATOM 835 C C . THR A 1 111 ? -11.109 5.57 7.645 1 98.94 111 THR A C 1
ATOM 837 O O . THR A 1 111 ? -10.422 4.602 7.301 1 98.94 111 THR A O 1
ATOM 840 N N . VAL A 1 112 ? -11.031 6.699 7.035 1 98.94 112 VAL A N 1
ATOM 841 C CA . VAL A 1 112 ? -10.164 6.945 5.887 1 98.94 112 VAL A CA 1
ATOM 842 C C . VAL A 1 112 ? -8.781 7.383 6.363 1 98.94 112 VAL A C 1
ATOM 844 O O . VAL A 1 112 ? -8.664 8.148 7.324 1 98.94 112 VAL A O 1
ATOM 847 N N . VAL A 1 113 ? -7.75 6.891 5.73 1 98.94 113 VAL A N 1
ATOM 848 C CA . VAL A 1 113 ? -6.367 7.137 6.133 1 98.94 113 VAL A CA 1
ATOM 849 C C . VAL A 1 113 ? -5.594 7.754 4.969 1 98.94 113 VAL A C 1
ATOM 851 O O . VAL A 1 113 ? -5.605 7.223 3.855 1 98.94 113 VAL A O 1
ATOM 854 N N . GLU A 1 114 ? -4.949 8.812 5.188 1 98.44 114 GLU A N 1
ATOM 855 C CA . GLU A 1 114 ? -4.062 9.508 4.254 1 98.44 114 GLU A CA 1
ATOM 856 C C . GLU A 1 114 ? -2.723 9.828 4.906 1 98.44 114 GLU A C 1
ATOM 858 O O . GLU A 1 114 ? -2.605 9.836 6.133 1 98.44 114 GLU A O 1
ATOM 863 N N . ASP A 1 115 ? -1.721 10.047 4.102 1 98.31 115 ASP A N 1
ATOM 864 C CA . ASP A 1 115 ? -0.417 10.406 4.652 1 98.31 115 ASP A CA 1
ATOM 865 C C . ASP A 1 115 ? -0.344 11.898 4.957 1 98.31 115 ASP A C 1
ATOM 867 O O . ASP A 1 115 ? -0.105 12.297 6.098 1 98.31 115 ASP A O 1
ATOM 871 N N . VAL A 1 116 ? -0.604 12.68 3.928 1 98.19 116 VAL A N 1
ATOM 872 C CA . VAL A 1 116 ? -0.518 14.133 4.047 1 98.19 116 VAL A CA 1
ATOM 873 C C . VAL A 1 116 ? -1.795 14.773 3.506 1 98.19 116 VAL A C 1
ATOM 875 O O . VAL A 1 116 ? -2.289 14.383 2.445 1 98.19 116 VAL A O 1
ATOM 878 N N . VAL A 1 117 ? -2.361 15.664 4.277 1 98.38 117 VAL A N 1
ATOM 879 C CA . VAL A 1 117 ? -3.496 16.453 3.811 1 98.38 117 VAL A CA 1
ATOM 880 C C . VAL A 1 117 ? -3.068 17.906 3.615 1 98.38 117 VAL A C 1
ATOM 882 O O . VAL A 1 117 ? -2.508 18.516 4.523 1 98.38 117 VAL A O 1
ATOM 885 N N . THR A 1 118 ? -3.227 18.391 2.461 1 95.94 118 THR A N 1
ATOM 886 C CA . THR A 1 118 ? -3.004 19.812 2.16 1 95.94 118 THR A CA 1
ATOM 887 C C . THR A 1 118 ? -4.32 20.578 2.164 1 95.94 118 THR A C 1
ATOM 889 O O . THR A 1 118 ? -4.824 20.953 3.225 1 95.94 118 THR A O 1
ATOM 892 N N . SER A 1 119 ? -5.008 20.625 1.015 1 96.56 119 SER A N 1
ATOM 893 C CA . SER A 1 119 ? -6.32 21.25 0.988 1 96.56 119 SER A CA 1
ATOM 894 C C . SER A 1 119 ? -7.422 20.266 1.347 1 96.56 119 SER A C 1
ATOM 896 O O . SER A 1 119 ? -8.523 20.656 1.721 1 96.56 119 SER A O 1
ATOM 898 N N . GLY A 1 120 ? -7.184 19.062 1.139 1 97.25 120 GLY A N 1
ATOM 899 C CA . GLY A 1 120 ? -8.156 18.016 1.438 1 97.25 120 GLY A CA 1
ATOM 900 C C . GLY A 1 120 ? -9 17.625 0.243 1 97.25 120 GLY A C 1
ATOM 901 O O . GLY A 1 120 ? -9.93 16.828 0.367 1 97.25 120 GLY A O 1
ATOM 902 N N . GLY A 1 121 ? -8.719 18.172 -0.886 1 97 121 GLY A N 1
ATOM 903 C CA . GLY A 1 121 ? -9.508 17.938 -2.082 1 97 121 GLY A CA 1
ATOM 904 C C . GLY A 1 121 ? -9.664 16.469 -2.42 1 97 121 GLY A C 1
ATOM 905 O O . GLY A 1 121 ? -10.773 15.984 -2.643 1 97 121 GLY A O 1
ATOM 906 N N . GLN A 1 122 ? -8.578 15.75 -2.508 1 95.25 122 GLN A N 1
ATOM 907 C CA . GLN A 1 122 ? -8.633 14.328 -2.855 1 95.25 122 GLN A CA 1
ATOM 908 C C . GLN A 1 122 ? -9.406 13.539 -1.81 1 95.25 122 GLN A C 1
ATOM 910 O O . GLN A 1 122 ? -10.148 12.617 -2.15 1 95.25 122 GLN A O 1
ATOM 915 N N . VAL A 1 123 ? -9.25 13.828 -0.541 1 98.19 123 VAL A N 1
ATOM 916 C CA . VAL A 1 123 ? -9.977 13.156 0.534 1 98.19 123 VAL A CA 1
ATOM 917 C C . VAL A 1 123 ? -11.477 13.352 0.351 1 98.19 123 VAL A C 1
ATOM 919 O O . VAL A 1 123 ? -12.25 12.398 0.464 1 98.19 123 VAL A O 1
ATOM 922 N N . ILE A 1 124 ? -11.875 14.539 0.057 1 98.38 124 ILE A N 1
ATOM 923 C CA . ILE A 1 124 ? -13.289 14.867 -0.13 1 98.38 124 ILE A CA 1
ATOM 924 C C . ILE A 1 124 ? -13.852 14.047 -1.292 1 98.38 124 ILE A C 1
ATOM 926 O O . ILE A 1 124 ? -14.914 13.438 -1.168 1 98.38 124 ILE A O 1
ATOM 930 N N . LEU A 1 125 ? -13.133 14.062 -2.361 1 97.38 125 LEU A N 1
ATOM 931 C CA . LEU A 1 125 ? -13.57 13.32 -3.541 1 97.38 125 LEU A CA 1
ATOM 932 C C . LEU A 1 125 ? -13.711 11.836 -3.23 1 97.38 125 LEU A C 1
ATOM 934 O O . LEU A 1 125 ? -14.742 11.234 -3.529 1 97.38 125 LEU A O 1
ATOM 938 N N . SER A 1 126 ? -12.719 11.234 -2.645 1 97.38 126 SER A N 1
ATOM 939 C CA . SER A 1 126 ? -12.711 9.805 -2.342 1 97.38 126 SER A CA 1
ATOM 940 C C . SER A 1 126 ? -13.805 9.445 -1.34 1 97.38 126 SER A C 1
ATOM 942 O O . SER A 1 126 ? -14.484 8.438 -1.496 1 97.38 126 SER A O 1
ATOM 944 N N . CYS A 1 127 ? -13.945 10.219 -0.302 1 98.06 127 CYS A N 1
ATOM 945 C CA . CYS A 1 127 ? -14.984 9.969 0.69 1 98.06 127 CYS A CA 1
ATOM 946 C C . CYS A 1 127 ? -16.375 10.078 0.068 1 98.06 127 CYS A C 1
ATOM 948 O O . CYS A 1 127 ? -17.266 9.312 0.404 1 98.06 127 CYS A O 1
ATOM 950 N N . GLY A 1 128 ? -16.547 11.094 -0.769 1 97.56 128 GLY A N 1
ATOM 951 C CA . GLY A 1 128 ? -17.812 11.195 -1.498 1 97.56 128 GLY A CA 1
ATOM 952 C C . GLY A 1 128 ? -18.141 9.945 -2.295 1 97.56 128 GLY A C 1
ATOM 953 O O . GLY A 1 128 ? -19.25 9.438 -2.225 1 97.56 128 GLY A O 1
ATOM 954 N N . ASP A 1 129 ? -17.172 9.438 -3.062 1 95.94 129 ASP A N 1
ATOM 955 C CA . ASP A 1 129 ? -17.328 8.219 -3.85 1 95.94 129 ASP A CA 1
ATOM 956 C C . ASP A 1 129 ? -17.672 7.031 -2.957 1 95.94 129 ASP A C 1
ATOM 958 O O . ASP A 1 129 ? -18.531 6.223 -3.303 1 95.94 129 ASP A O 1
ATOM 962 N N . LEU A 1 130 ? -17 6.891 -1.803 1 97.44 130 LEU A N 1
ATOM 963 C CA . LEU A 1 130 ? -17.25 5.809 -0.857 1 97.44 130 LEU A CA 1
ATOM 964 C C . LEU A 1 130 ? -18.672 5.902 -0.303 1 97.44 130 LEU A C 1
ATOM 966 O O . LEU A 1 130 ? -19.375 4.891 -0.204 1 97.44 130 LEU A O 1
ATOM 970 N N . ARG A 1 131 ? -19.125 7.078 0.044 1 97.88 131 ARG A N 1
ATOM 971 C CA . ARG A 1 131 ? -20.469 7.285 0.559 1 97.88 131 ARG A CA 1
ATOM 972 C C . ARG A 1 131 ? -21.516 6.918 -0.489 1 97.88 131 ARG A C 1
ATOM 974 O O . ARG A 1 131 ? -22.547 6.336 -0.162 1 97.88 131 ARG A O 1
ATOM 981 N N . GLU A 1 132 ? -21.219 7.293 -1.722 1 95.81 132 GLU A N 1
ATOM 982 C CA . GLU A 1 132 ? -22.141 6.945 -2.807 1 95.81 132 GLU A CA 1
ATOM 983 C C . GLU A 1 132 ? -22.312 5.438 -2.92 1 95.81 132 GLU A C 1
ATOM 985 O O . GLU A 1 132 ? -23.344 4.961 -3.412 1 95.81 132 GLU A O 1
ATOM 990 N N . ARG A 1 133 ? -21.391 4.746 -2.416 1 94.75 133 ARG A N 1
ATOM 991 C CA . ARG A 1 133 ? -21.422 3.287 -2.484 1 94.75 133 ARG A CA 1
ATOM 992 C C . ARG A 1 133 ? -21.891 2.688 -1.164 1 94.75 133 ARG A C 1
ATOM 994 O O . ARG A 1 133 ? -21.797 1.478 -0.953 1 94.75 133 ARG A O 1
ATOM 1001 N N . GLY A 1 134 ? -22.266 3.539 -0.246 1 97.62 134 GLY A N 1
ATOM 1002 C CA . GLY A 1 134 ? -22.969 3.086 0.944 1 97.62 134 GLY A CA 1
ATOM 1003 C C . GLY A 1 134 ? -22.094 3.078 2.186 1 97.62 134 GLY A C 1
ATOM 1004 O O . GLY A 1 134 ? -22.531 2.643 3.254 1 97.62 134 GLY A O 1
ATOM 1005 N N . ALA A 1 135 ? -20.922 3.545 2.057 1 98.12 135 ALA A N 1
ATOM 1006 C CA . ALA A 1 135 ? -20.031 3.557 3.211 1 98.12 135 ALA A CA 1
ATOM 1007 C C . ALA A 1 135 ? -20.469 4.602 4.234 1 98.12 135 ALA A C 1
ATOM 1009 O O . ALA A 1 135 ? -21 5.652 3.867 1 98.12 135 ALA A O 1
ATOM 1010 N N . ASP A 1 136 ? -20.297 4.273 5.473 1 98.69 136 ASP A N 1
ATOM 1011 C CA . ASP A 1 136 ? -20.406 5.227 6.574 1 98.69 136 ASP A CA 1
ATOM 1012 C C . ASP A 1 136 ? -19.031 5.691 7.047 1 98.69 136 ASP A C 1
ATOM 1014 O O . ASP A 1 136 ? -18.344 4.973 7.77 1 98.69 136 ASP A O 1
ATOM 1018 N N . ILE A 1 137 ? -18.656 6.895 6.664 1 98.81 137 ILE A N 1
ATOM 1019 C CA . ILE A 1 137 ? -17.344 7.406 6.992 1 98.81 137 ILE A CA 1
ATOM 1020 C C . ILE A 1 137 ? -17.344 8.016 8.391 1 98.81 137 ILE A C 1
ATOM 1022 O O . ILE A 1 137 ? -18.047 9.008 8.641 1 98.81 137 ILE A O 1
ATOM 1026 N N . LEU A 1 138 ? -16.516 7.484 9.273 1 98.88 138 LEU A N 1
ATOM 1027 C CA . LEU A 1 138 ? -16.547 7.906 10.672 1 98.88 138 LEU A CA 1
ATOM 1028 C C . LEU A 1 138 ? -15.516 9.008 10.922 1 98.88 138 LEU A C 1
ATOM 1030 O O . LEU A 1 138 ? -15.633 9.766 11.891 1 98.88 138 LEU A O 1
ATOM 1034 N N . GLY A 1 139 ? -14.516 9.094 10.07 1 98.81 139 GLY A N 1
ATOM 1035 C CA . GLY A 1 139 ? -13.453 10.078 10.227 1 98.81 139 GLY A CA 1
ATOM 1036 C C . GLY A 1 139 ? -12.312 9.883 9.25 1 98.81 139 GLY A C 1
ATOM 1037 O O . GLY A 1 139 ? -12.32 8.945 8.453 1 98.81 139 GLY A O 1
ATOM 1038 N N . VAL A 1 140 ? -11.422 10.828 9.273 1 98.94 140 VAL A N 1
ATOM 1039 C CA . VAL A 1 140 ? -10.234 10.836 8.438 1 98.94 140 VAL A CA 1
ATOM 1040 C C . VAL A 1 140 ? -8.992 11.016 9.305 1 98.94 140 VAL A C 1
ATOM 1042 O O . VAL A 1 140 ? -8.938 11.914 10.148 1 98.94 140 VAL A O 1
ATOM 1045 N N . LEU A 1 141 ? -8.07 10.141 9.148 1 98.94 141 LEU A N 1
ATOM 1046 C CA . LEU A 1 141 ? -6.766 10.258 9.781 1 98.94 141 LEU A CA 1
ATOM 1047 C C . LEU A 1 141 ? -5.699 10.633 8.758 1 98.94 141 LEU A C 1
ATOM 1049 O O . LEU A 1 141 ? -5.77 10.219 7.598 1 98.94 141 LEU A O 1
ATOM 1053 N N . CYS A 1 142 ? -4.711 11.336 9.203 1 98.94 142 CYS A N 1
ATOM 1054 C CA . CYS A 1 142 ? -3.514 11.531 8.398 1 98.94 142 CYS A CA 1
ATOM 1055 C C . CYS A 1 142 ? -2.279 11.688 9.273 1 98.94 142 CYS A C 1
ATOM 1057 O O . CYS A 1 142 ? -2.396 11.875 10.484 1 98.94 142 CYS A O 1
ATOM 1059 N N . VAL A 1 143 ? -1.131 11.547 8.68 1 98.88 143 VAL A N 1
ATOM 1060 C CA . VAL A 1 143 ? 0.111 11.711 9.43 1 98.88 143 VAL A CA 1
ATOM 1061 C C . VAL A 1 143 ? 0.433 13.195 9.57 1 98.88 143 VAL A C 1
ATOM 1063 O O . VAL A 1 143 ? 0.776 13.656 10.664 1 98.88 143 VAL A O 1
ATOM 1066 N N . ILE A 1 144 ? 0.229 13.93 8.453 1 98.88 144 ILE A N 1
ATOM 1067 C CA . ILE A 1 144 ? 0.643 15.328 8.469 1 98.88 144 ILE A CA 1
ATOM 1068 C C . ILE A 1 144 ? -0.465 16.203 7.883 1 98.88 144 ILE A C 1
ATOM 1070 O O . ILE A 1 144 ? -0.911 15.977 6.754 1 98.88 144 ILE A O 1
ATOM 1074 N N . ASP A 1 145 ? -0.896 17.125 8.586 1 98.75 145 ASP A N 1
ATOM 1075 C CA . ASP A 1 145 ? -1.687 18.25 8.086 1 98.75 145 ASP A CA 1
ATOM 1076 C C . ASP A 1 145 ? -0.788 19.406 7.66 1 98.75 145 ASP A C 1
ATOM 1078 O O . ASP A 1 145 ? -0.065 19.984 8.484 1 98.75 145 ASP A O 1
ATOM 1082 N N . ARG A 1 146 ? -0.883 19.797 6.43 1 97.81 146 ARG A N 1
ATOM 1083 C CA . ARG A 1 146 ? -0.031 20.859 5.887 1 97.81 146 ARG A CA 1
ATOM 1084 C C . ARG A 1 146 ? -0.553 22.234 6.273 1 97.81 146 ARG A C 1
ATOM 1086 O O . ARG A 1 146 ? 0.071 23.25 5.957 1 97.81 146 ARG A O 1
ATOM 1093 N N . GLN A 1 147 ? -1.637 22.234 6.953 1 97.75 147 GLN A N 1
ATOM 1094 C CA . GLN A 1 147 ? -2.246 23.469 7.441 1 97.75 147 GLN A CA 1
ATOM 1095 C C . GLN A 1 147 ? -2.561 24.422 6.293 1 97.75 147 GLN A C 1
ATOM 1097 O O . GLN A 1 147 ? -2.197 25.594 6.34 1 97.75 147 GLN A O 1
ATOM 1102 N N . ALA A 1 148 ? -3.199 23.875 5.273 1 97.5 148 ALA A N 1
ATOM 1103 C CA . ALA A 1 148 ? -3.613 24.625 4.094 1 97.5 148 ALA A CA 1
ATOM 1104 C C . ALA A 1 148 ? -5.133 24.625 3.939 1 97.5 148 ALA A C 1
ATOM 1106 O O . ALA A 1 148 ? -5.648 24.578 2.82 1 97.5 148 ALA A O 1
ATOM 1107 N N . GLY A 1 149 ? -5.84 24.531 5.078 1 97.75 149 GLY A N 1
ATOM 1108 C CA . GLY A 1 149 ? -7.289 24.625 5.098 1 97.75 149 GLY A CA 1
ATOM 1109 C C . GLY A 1 149 ? -7.977 23.266 5.07 1 97.75 149 GLY A C 1
ATOM 1110 O O . GLY A 1 149 ? -9.203 23.188 4.949 1 97.75 149 GLY A O 1
ATOM 1111 N N . GLY A 1 150 ? -7.219 22.219 5.234 1 97.19 150 GLY A N 1
ATOM 1112 C CA . GLY A 1 150 ? -7.723 20.859 5.152 1 97.19 150 GLY A CA 1
ATOM 1113 C C . GLY A 1 150 ? -8.836 20.562 6.137 1 97.19 150 GLY A C 1
ATOM 1114 O O . GLY A 1 150 ? -9.953 20.203 5.738 1 97.19 150 GLY A O 1
ATOM 1115 N N . PRO A 1 151 ? -8.633 20.781 7.441 1 98 151 PRO A N 1
ATOM 1116 C CA . PRO A 1 151 ? -9.648 20.469 8.453 1 98 151 PRO A CA 1
ATOM 1117 C C . PRO A 1 151 ? -10.969 21.203 8.219 1 98 151 PRO A C 1
ATOM 1119 O O . PRO A 1 151 ? -12.039 20.594 8.289 1 98 151 PRO A O 1
ATOM 1122 N N . GLU A 1 152 ? -10.93 22.5 7.891 1 98.06 152 GLU A N 1
ATOM 1123 C CA . GLU A 1 152 ? -12.125 23.297 7.672 1 98.06 152 GLU A CA 1
ATOM 1124 C C . GLU A 1 152 ? -12.898 22.812 6.441 1 98.06 152 GLU A C 1
ATOM 1126 O O . GLU A 1 152 ? -14.117 22.672 6.488 1 98.06 152 GLU A O 1
ATOM 1131 N N . LYS A 1 153 ? -12.156 22.625 5.371 1 98.31 153 LYS A N 1
ATOM 1132 C CA . LYS A 1 153 ? -12.789 22.172 4.137 1 98.31 153 LYS A CA 1
ATOM 1133 C C . LYS A 1 153 ? -13.43 20.797 4.32 1 98.31 153 LYS A C 1
ATOM 1135 O O . LYS A 1 153 ? -14.539 20.547 3.832 1 98.31 153 LYS A O 1
ATOM 1140 N N . LEU A 1 154 ? -12.727 19.891 4.945 1 98.75 154 LEU A N 1
ATOM 1141 C CA . LEU A 1 154 ? -13.266 18.562 5.207 1 98.75 154 LEU A CA 1
ATOM 1142 C C . LEU A 1 154 ? -14.508 18.641 6.082 1 98.75 154 LEU A C 1
ATOM 1144 O O . LEU A 1 154 ? -15.484 17.906 5.855 1 98.75 154 LEU A O 1
ATOM 1148 N N . ALA A 1 155 ? -14.516 19.484 7.051 1 98.56 155 ALA A N 1
ATOM 1149 C CA . ALA A 1 155 ? -15.656 19.656 7.949 1 98.56 155 ALA A CA 1
ATOM 1150 C C . ALA A 1 155 ? -16.906 20.078 7.18 1 98.56 155 ALA A C 1
ATOM 1152 O O . ALA A 1 155 ? -18.016 19.688 7.527 1 98.56 155 ALA A O 1
ATOM 1153 N N . GLU A 1 156 ? -16.734 20.906 6.168 1 98.44 156 GLU A N 1
ATOM 1154 C CA . GLU A 1 156 ? -17.844 21.312 5.316 1 98.44 156 GLU A CA 1
ATOM 1155 C C . GLU A 1 156 ? -18.516 20.109 4.656 1 98.44 156 GLU A C 1
ATOM 1157 O O . GLU A 1 156 ? -19.641 20.203 4.18 1 98.44 156 GLU A O 1
ATOM 1162 N N . HIS A 1 157 ? -17.859 19.062 4.57 1 98.38 157 HIS A N 1
ATOM 1163 C CA . HIS A 1 157 ? -18.391 17.828 3.973 1 98.38 157 HIS A CA 1
ATOM 1164 C C . HIS A 1 157 ? -18.625 16.766 5.031 1 98.38 157 HIS A C 1
ATOM 1166 O O . HIS A 1 157 ? -18.625 15.562 4.723 1 98.38 157 HIS A O 1
ATOM 1172 N N . ASP A 1 158 ? -18.672 17.172 6.281 1 98.31 158 ASP A N 1
ATOM 1173 C CA . ASP A 1 158 ? -18.969 16.297 7.414 1 98.31 158 ASP A CA 1
ATOM 1174 C C . ASP A 1 158 ? -17.859 15.273 7.613 1 98.31 158 ASP A C 1
ATOM 1176 O O . ASP A 1 158 ? -18.141 14.102 7.883 1 98.31 158 ASP A O 1
ATOM 1180 N N . LEU A 1 159 ? -16.703 15.672 7.375 1 98.75 159 LEU A N 1
ATOM 1181 C CA . LEU A 1 159 ? -15.523 14.844 7.605 1 98.75 159 LEU A CA 1
ATOM 1182 C C . LEU A 1 159 ? -14.641 15.445 8.695 1 98.75 159 LEU A C 1
ATOM 1184 O O . LEU A 1 159 ? -14.195 16.594 8.586 1 98.75 159 LEU A O 1
ATOM 1188 N N . ALA A 1 160 ? -14.43 14.672 9.734 1 98.75 160 ALA A N 1
ATOM 1189 C CA . ALA A 1 160 ? -13.547 15.117 10.812 1 98.75 160 ALA A CA 1
ATOM 1190 C C . ALA A 1 160 ? -12.125 14.625 10.594 1 98.75 160 ALA A C 1
ATOM 1192 O O . ALA A 1 160 ? -11.875 13.414 10.57 1 98.75 160 ALA A O 1
ATOM 1193 N N . LEU A 1 161 ? -11.195 15.547 10.461 1 98.81 161 LEU A N 1
ATOM 1194 C CA . LEU A 1 161 ? -9.789 15.211 10.266 1 98.81 161 LEU A CA 1
ATOM 1195 C C . LEU A 1 161 ? -9.055 15.125 11.602 1 98.81 161 LEU A C 1
ATOM 1197 O O . LEU A 1 161 ? -9.18 16.031 12.438 1 98.81 161 LEU A O 1
ATOM 1201 N N . SER A 1 162 ? -8.336 14.094 11.82 1 98.81 162 SER A N 1
ATOM 1202 C CA . SER A 1 162 ? -7.441 13.914 12.961 1 98.81 162 SER A CA 1
ATOM 1203 C C . SER A 1 162 ? -6.004 13.688 12.508 1 98.81 162 SER A C 1
ATOM 1205 O O . SER A 1 162 ? -5.609 12.555 12.219 1 98.81 162 SER A O 1
ATOM 1207 N N . PRO A 1 163 ? -5.25 14.703 12.438 1 98.81 163 PRO A N 1
ATOM 1208 C CA . PRO A 1 163 ? -3.84 14.555 12.078 1 98.81 163 PRO A CA 1
ATOM 1209 C C . PRO A 1 163 ? -2.967 14.133 13.25 1 98.81 163 PRO A C 1
ATOM 1211 O O . PRO A 1 163 ? -3.225 14.531 14.391 1 98.81 163 PRO A O 1
ATOM 1214 N N . LEU A 1 164 ? -1.958 13.32 12.953 1 98.81 164 LEU A N 1
ATOM 1215 C CA . LEU A 1 164 ? -0.964 13.008 13.977 1 98.81 164 LEU A CA 1
ATOM 1216 C C . LEU A 1 164 ? -0.119 14.234 14.305 1 98.81 164 LEU A C 1
ATOM 1218 O O . LEU A 1 164 ? 0.101 14.547 15.477 1 98.81 164 LEU A O 1
ATOM 1222 N N . PHE A 1 165 ? 0.342 14.914 13.227 1 98.81 165 PHE A N 1
ATOM 1223 C CA . PHE A 1 165 ? 1.107 16.141 13.375 1 98.81 165 PHE A CA 1
ATOM 1224 C C . PHE A 1 165 ? 0.622 17.203 12.391 1 98.81 165 PHE A C 1
ATOM 1226 O O . PHE A 1 165 ? 0.108 16.875 11.32 1 98.81 165 PHE A O 1
ATOM 1233 N N . THR A 1 166 ? 0.799 18.422 12.781 1 98.56 166 THR A N 1
ATOM 1234 C CA . THR A 1 166 ? 0.794 19.516 11.805 1 98.56 166 THR A CA 1
ATOM 1235 C C . THR A 1 166 ? 2.205 19.781 11.289 1 98.56 166 THR A C 1
ATOM 1237 O O . THR A 1 166 ? 3.188 19.406 11.93 1 98.56 166 THR A O 1
ATOM 1240 N N . MET A 1 167 ? 2.281 20.406 10.133 1 97.69 167 MET A N 1
ATOM 1241 C CA . MET A 1 167 ? 3.602 20.781 9.625 1 97.69 167 MET A CA 1
ATOM 1242 C C . MET A 1 167 ? 4.332 21.672 10.617 1 97.69 167 MET A C 1
ATOM 1244 O O . MET A 1 167 ? 5.543 21.547 10.805 1 97.69 167 MET A O 1
ATOM 1248 N N . ASP A 1 168 ? 3.646 22.531 11.281 1 97.69 168 ASP A N 1
ATOM 1249 C CA . ASP A 1 168 ? 4.242 23.406 12.273 1 97.69 168 ASP A CA 1
ATOM 1250 C C . ASP A 1 168 ? 4.844 22.609 13.43 1 97.69 168 ASP A C 1
ATOM 1252 O O . ASP A 1 168 ? 5.926 22.938 13.922 1 97.69 168 ASP A O 1
ATOM 1256 N N . GLU A 1 169 ? 4.133 21.578 13.906 1 98 169 GLU A N 1
ATOM 1257 C CA . GLU A 1 169 ? 4.645 20.734 14.977 1 98 169 GLU A CA 1
ATOM 1258 C C . GLU A 1 169 ? 5.934 20.031 14.555 1 98 169 GLU A C 1
ATOM 1260 O O . GLU A 1 169 ? 6.863 19.891 15.352 1 98 169 GLU A O 1
ATOM 1265 N N . LEU A 1 170 ? 5.973 19.547 13.258 1 97.88 170 LEU A N 1
ATOM 1266 C CA . LEU A 1 170 ? 7.172 18.875 12.758 1 97.88 170 LEU A CA 1
ATOM 1267 C C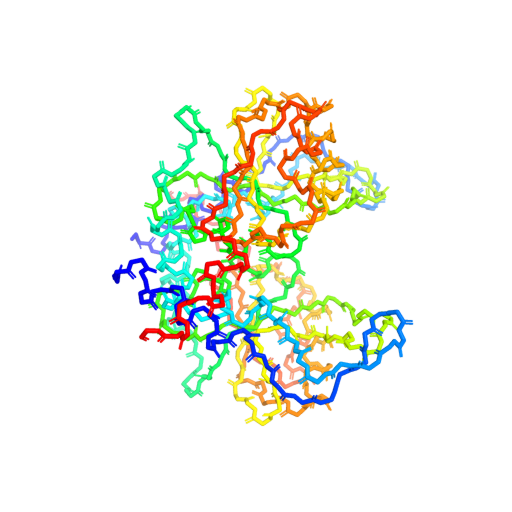 . LEU A 1 170 ? 8.352 19.844 12.719 1 97.88 170 LEU A C 1
ATOM 1269 O O . LEU A 1 170 ? 9.453 19.5 13.164 1 97.88 170 LEU A O 1
ATOM 1273 N N . LYS A 1 171 ? 8.102 21.047 12.266 1 96.62 171 LYS A N 1
ATOM 1274 C CA . LYS A 1 171 ? 9.164 22.047 12.195 1 96.62 171 LYS A CA 1
ATOM 1275 C C . LYS A 1 171 ? 9.648 22.438 13.594 1 96.62 171 LYS A C 1
ATOM 1277 O O . LYS A 1 171 ? 10.852 22.594 13.812 1 96.62 171 LYS A O 1
ATOM 1282 N N . ALA A 1 172 ? 8.758 22.547 14.539 1 96.81 172 ALA A N 1
ATOM 1283 C CA . ALA A 1 172 ? 9.086 22.938 15.906 1 96.81 172 ALA A CA 1
ATOM 1284 C C . ALA A 1 172 ? 9.93 21.875 16.594 1 96.81 172 ALA A C 1
ATOM 1286 O O . ALA A 1 172 ? 10.664 22.172 17.547 1 96.81 172 ALA A O 1
ATOM 1287 N N . SER A 1 173 ? 9.758 20.609 16.188 1 95.31 173 SER A N 1
ATOM 1288 C CA . SER A 1 173 ? 10.469 19.5 16.797 1 95.31 173 SER A CA 1
ATOM 1289 C C . SER A 1 173 ? 11.977 19.609 16.578 1 95.31 173 SER A C 1
ATOM 1291 O O . SER A 1 173 ? 12.766 18.969 17.281 1 95.31 173 SER A O 1
ATOM 1293 N N . GLN A 1 174 ? 12.367 20.438 15.602 1 92.12 174 GLN A N 1
ATOM 1294 C CA . GLN A 1 174 ? 13.773 20.609 15.273 1 92.12 174 GLN A CA 1
ATOM 1295 C C . GLN A 1 174 ? 14.43 21.641 16.188 1 92.12 174 GLN A C 1
ATOM 1297 O O . GLN A 1 174 ? 15.656 21.734 16.25 1 92.12 174 GLN A O 1
ATOM 1302 N N . GLN A 1 175 ? 13.742 22.578 16.828 1 87 175 GLN A N 1
ATOM 1303 C CA . GLN A 1 175 ? 14.281 23.641 17.672 1 87 175 GLN A CA 1
ATOM 1304 C C . GLN A 1 175 ? 14.609 23.109 19.062 1 87 175 GLN A C 1
ATOM 1306 O O . GLN A 1 175 ? 15.383 23.734 19.797 1 87 175 GLN A O 1
ATOM 1311 N N . GLY A 1 176 ? 14.156 21.969 19.578 1 63.62 176 GLY A N 1
ATOM 1312 C CA . GLY A 1 176 ? 14.461 21.516 20.938 1 63.62 176 GLY A CA 1
ATOM 1313 C C . GLY A 1 176 ? 15.367 20.297 20.953 1 63.62 176 GLY A C 1
ATOM 1314 O O . GLY A 1 176 ? 15.531 19.609 19.938 1 63.62 176 GLY A O 1
ATOM 1315 N N . MET B 1 1 ? 1.22 -20.094 12.023 1 89.5 1 MET B N 1
ATOM 1316 C CA . MET B 1 1 ? 0.315 -20.984 11.312 1 89.5 1 MET B CA 1
ATOM 1317 C C . MET B 1 1 ? 1.093 -21.938 10.414 1 89.5 1 MET B C 1
ATOM 1319 O O . MET B 1 1 ? 2.115 -21.562 9.844 1 89.5 1 MET B O 1
ATOM 1323 N N . GLU B 1 2 ? 0.606 -23.172 10.344 1 96.31 2 GLU B N 1
ATOM 1324 C CA . GLU B 1 2 ? 1.241 -24.094 9.398 1 96.31 2 GLU B CA 1
ATOM 1325 C C . GLU B 1 2 ? 1.003 -23.656 7.957 1 96.31 2 GLU B C 1
ATOM 1327 O O . GLU B 1 2 ? -0.015 -23.031 7.652 1 96.31 2 GLU B O 1
ATOM 1332 N N . ARG B 1 3 ? 1.962 -23.906 7.121 1 97.5 3 ARG B N 1
ATOM 1333 C CA . ARG B 1 3 ? 1.918 -23.484 5.727 1 97.5 3 ARG B CA 1
ATOM 1334 C C . ARG B 1 3 ? 0.632 -23.953 5.051 1 97.5 3 ARG B C 1
ATOM 1336 O O . ARG B 1 3 ? 0.008 -23.203 4.301 1 97.5 3 ARG B O 1
ATOM 1343 N N . HIS B 1 4 ? 0.245 -25.188 5.352 1 96.69 4 HIS B N 1
ATOM 1344 C CA . HIS B 1 4 ? -0.958 -25.734 4.734 1 96.69 4 HIS B CA 1
ATOM 1345 C C . HIS B 1 4 ? -2.201 -24.984 5.188 1 96.69 4 HIS B C 1
ATOM 1347 O O . HIS B 1 4 ? -3.109 -24.734 4.391 1 96.69 4 HIS B O 1
ATOM 1353 N N . ASP B 1 5 ? -2.291 -24.625 6.43 1 97.75 5 ASP B N 1
ATOM 1354 C CA . ASP B 1 5 ? -3.414 -23.859 6.957 1 97.75 5 ASP B CA 1
ATOM 1355 C C . ASP B 1 5 ? -3.465 -22.469 6.34 1 97.75 5 ASP B C 1
ATOM 1357 O O . ASP B 1 5 ? -4.547 -21.938 6.09 1 97.75 5 ASP B O 1
ATOM 1361 N N . LEU B 1 6 ? -2.291 -21.922 6.121 1 98.56 6 LEU B N 1
ATOM 1362 C CA . LEU B 1 6 ? -2.227 -20.625 5.484 1 98.56 6 LEU B CA 1
ATOM 1363 C C . LEU B 1 6 ? -2.75 -20.688 4.055 1 98.56 6 LEU B C 1
ATOM 1365 O O . LEU B 1 6 ? -3.506 -19.812 3.627 1 98.56 6 LEU B O 1
ATOM 1369 N N . ALA B 1 7 ? -2.369 -21.688 3.291 1 98.62 7 ALA B N 1
ATOM 1370 C CA . ALA B 1 7 ? -2.867 -21.875 1.93 1 98.62 7 ALA B CA 1
ATOM 1371 C C . ALA B 1 7 ? -4.391 -21.938 1.905 1 98.62 7 ALA B C 1
ATOM 1373 O O . ALA B 1 7 ? -5.031 -21.266 1.085 1 98.62 7 ALA B O 1
ATOM 1374 N N . ARG B 1 8 ? -4.934 -22.672 2.844 1 98.31 8 ARG B N 1
ATOM 1375 C CA . ARG B 1 8 ? -6.383 -22.812 2.93 1 98.31 8 ARG B CA 1
ATOM 1376 C C . ARG B 1 8 ? -7.047 -21.484 3.271 1 98.31 8 ARG B C 1
ATOM 1378 O O . ARG B 1 8 ? -8.062 -21.109 2.672 1 98.31 8 ARG B O 1
ATOM 1385 N N . ALA B 1 9 ? -6.496 -20.797 4.215 1 98.44 9 ALA B N 1
ATOM 1386 C CA . ALA B 1 9 ? -7.062 -19.531 4.648 1 98.44 9 ALA B CA 1
ATOM 1387 C C . ALA B 1 9 ? -7.043 -18.5 3.516 1 98.44 9 ALA B C 1
ATOM 1389 O O . ALA B 1 9 ? -8 -17.75 3.334 1 98.44 9 ALA B O 1
ATOM 1390 N N . ILE B 1 10 ? -5.926 -18.469 2.744 1 98.56 10 ILE B N 1
ATOM 1391 C CA . ILE B 1 10 ? -5.805 -17.562 1.609 1 98.56 10 ILE B CA 1
ATOM 1392 C C . ILE B 1 10 ? -6.859 -17.906 0.558 1 98.56 10 ILE B C 1
ATOM 1394 O O . ILE B 1 10 ? -7.547 -17.016 0.05 1 98.56 10 ILE B O 1
ATOM 1398 N N . PHE B 1 11 ? -6.988 -19.172 0.253 1 98.25 11 PHE B N 1
ATOM 1399 C CA . PHE B 1 11 ? -7.973 -19.609 -0.726 1 98.25 11 PHE B CA 1
ATOM 1400 C C . PHE B 1 11 ? -9.383 -19.234 -0.28 1 98.25 11 PHE B C 1
ATOM 1402 O O . PHE B 1 11 ? -10.164 -18.672 -1.058 1 98.25 11 PHE B O 1
ATOM 1409 N N . ASP B 1 12 ? -9.695 -19.531 0.942 1 97.88 12 ASP B N 1
ATOM 1410 C CA . ASP B 1 12 ? -11.023 -19.25 1.483 1 97.88 12 ASP B CA 1
ATOM 1411 C C . ASP B 1 12 ? -11.336 -17.766 1.426 1 97.88 12 ASP B C 1
ATOM 1413 O O . ASP B 1 12 ? -12.477 -17.375 1.158 1 97.88 12 ASP B O 1
ATOM 1417 N N . ALA B 1 13 ? -10.359 -16.969 1.684 1 97.75 13 ALA B N 1
ATOM 1418 C CA . ALA B 1 13 ? -10.562 -15.516 1.709 1 97.75 13 ALA B CA 1
ATOM 1419 C C . ALA B 1 13 ? -10.734 -14.961 0.298 1 97.75 13 ALA B C 1
ATOM 1421 O O . ALA B 1 13 ? -11.609 -14.125 0.057 1 97.75 13 ALA B O 1
ATOM 1422 N N . ALA B 1 14 ? -9.984 -15.477 -0.646 1 97.44 14 ALA B N 1
ATOM 1423 C CA . ALA B 1 14 ? -9.828 -14.789 -1.926 1 97.44 14 ALA B CA 1
ATOM 1424 C C . ALA B 1 14 ? -10.695 -15.43 -3.002 1 97.44 14 ALA B C 1
ATOM 1426 O O . ALA B 1 14 ? -11 -14.805 -4.02 1 97.44 14 ALA B O 1
ATOM 1427 N N . HIS B 1 15 ? -10.992 -16.688 -2.854 1 96.62 15 HIS B N 1
ATOM 1428 C CA . HIS B 1 15 ? -11.789 -17.391 -3.854 1 96.62 15 HIS B CA 1
ATOM 1429 C C . HIS B 1 15 ? -13.273 -17.094 -3.684 1 96.62 15 HIS B C 1
ATOM 1431 O O . HIS B 1 15 ? -13.875 -17.469 -2.672 1 96.62 15 HIS B O 1
ATOM 1437 N N . LEU B 1 16 ? -13.828 -16.531 -4.641 1 95.38 16 LEU B N 1
ATOM 1438 C CA . LEU B 1 16 ? -15.234 -16.141 -4.609 1 95.38 16 LEU B CA 1
ATOM 1439 C C . LEU B 1 16 ? -16.031 -16.938 -5.645 1 95.38 16 LEU B C 1
ATOM 1441 O O . LEU B 1 16 ? -15.539 -17.203 -6.738 1 95.38 16 LEU B O 1
ATOM 1445 N N . THR B 1 17 ? -17.188 -17.281 -5.27 1 94.88 17 THR B N 1
ATOM 1446 C CA . THR B 1 17 ? -18.109 -17.922 -6.203 1 94.88 17 THR B CA 1
ATOM 1447 C C . THR B 1 17 ? -19.297 -17.016 -6.484 1 94.88 17 THR B C 1
ATOM 1449 O O . THR B 1 17 ? -19.766 -16.297 -5.598 1 94.88 17 THR B O 1
ATOM 1452 N N . GLY B 1 18 ? -19.734 -16.969 -7.719 1 93.31 18 GLY B N 1
ATOM 1453 C CA . GLY B 1 18 ? -20.812 -16.141 -8.219 1 93.31 18 GLY B CA 1
ATOM 1454 C C . GLY B 1 18 ? -20.766 -15.938 -9.719 1 93.31 18 GLY B C 1
ATOM 1455 O O . GLY B 1 18 ? -20.312 -16.828 -10.453 1 93.31 18 GLY B O 1
ATOM 1456 N N . GLU B 1 19 ? -21.391 -14.945 -10.195 1 92.12 19 GLU B N 1
ATOM 1457 C CA . GLU B 1 19 ? -21.328 -14.578 -11.609 1 92.12 19 GLU B CA 1
ATOM 1458 C C . GLU B 1 19 ? -20.453 -13.352 -11.828 1 92.12 19 GLU B C 1
ATOM 1460 O O . GLU B 1 19 ? -20.766 -12.266 -11.32 1 92.12 19 GLU B O 1
ATOM 1465 N N . PHE B 1 20 ? -19.438 -13.555 -12.539 1 89.75 20 PHE B N 1
ATOM 1466 C CA . PHE B 1 20 ? -18.469 -12.477 -12.758 1 89.75 20 PHE B CA 1
ATOM 1467 C C . PHE B 1 20 ? -18.203 -12.289 -14.242 1 89.75 20 PHE B C 1
ATOM 1469 O O . PHE B 1 20 ? -18.094 -13.266 -14.992 1 89.75 20 PHE B O 1
ATOM 1476 N N . VAL B 1 21 ? -18.203 -11.062 -14.648 1 86.25 21 VAL B N 1
ATOM 1477 C CA . VAL B 1 21 ? -17.781 -10.742 -16.016 1 86.25 21 VAL B CA 1
ATOM 1478 C C . VAL B 1 21 ? -16.297 -10.43 -16.031 1 86.25 21 VAL B C 1
ATOM 1480 O O . VAL B 1 21 ? -15.828 -9.539 -15.32 1 86.25 21 VAL B O 1
ATOM 1483 N N . LEU B 1 22 ? -15.586 -11.125 -16.766 1 82.44 22 LEU B N 1
ATOM 1484 C CA . LEU B 1 22 ? -14.148 -10.953 -16.875 1 82.44 22 LEU B CA 1
ATOM 1485 C C . LEU B 1 22 ? -13.805 -9.844 -17.859 1 82.44 22 LEU B C 1
ATOM 1487 O O . LEU B 1 22 ? -14.672 -9.367 -18.594 1 82.44 22 LEU B O 1
ATOM 1491 N N . ARG B 1 23 ? -12.547 -9.398 -17.75 1 75.81 23 ARG B N 1
ATOM 1492 C CA . ARG B 1 23 ? -12.086 -8.336 -18.641 1 75.81 23 ARG B CA 1
ATOM 1493 C C . ARG B 1 23 ? -12.312 -8.703 -20.094 1 75.81 23 ARG B C 1
ATOM 1495 O O . ARG B 1 23 ? -12.516 -7.832 -20.938 1 75.81 23 ARG B O 1
ATOM 1502 N N . SER B 1 24 ? -12.211 -9.914 -20.391 1 78.31 24 SER B N 1
ATOM 1503 C CA . SER B 1 24 ? -12.391 -10.438 -21.734 1 78.31 24 SER B CA 1
ATOM 1504 C C . SER B 1 24 ? -13.844 -10.328 -22.188 1 78.31 24 SER B C 1
ATOM 1506 O O . SER B 1 24 ? -14.141 -10.516 -23.375 1 78.31 24 SER B O 1
ATOM 1508 N N . GLY B 1 25 ? -14.703 -10.094 -21.25 1 81.62 25 GLY B N 1
ATOM 1509 C CA . GLY B 1 25 ? -16.125 -10.086 -21.531 1 81.62 25 GLY B CA 1
ATOM 1510 C C . GLY B 1 25 ? -16.797 -11.406 -21.234 1 81.62 25 GLY B C 1
ATOM 1511 O O . GLY B 1 25 ? -18.031 -11.477 -21.156 1 81.62 25 GLY B O 1
ATOM 1512 N N . ALA B 1 26 ? -15.969 -12.383 -21.047 1 86.94 26 ALA B N 1
ATOM 1513 C CA . ALA B 1 26 ? -16.516 -13.688 -20.703 1 86.94 26 ALA B CA 1
ATOM 1514 C C . ALA B 1 26 ? -17.047 -13.695 -19.266 1 86.94 26 ALA B C 1
ATOM 1516 O O . ALA B 1 26 ? -16.656 -12.852 -18.453 1 86.94 26 ALA B O 1
ATOM 1517 N N . THR B 1 27 ? -18.016 -14.586 -19.078 1 90.5 27 THR B N 1
ATOM 1518 C CA . THR B 1 27 ? -18.531 -14.734 -17.719 1 90.5 27 THR B CA 1
ATOM 1519 C C . THR B 1 27 ? -17.891 -15.922 -17.016 1 90.5 27 THR B C 1
ATOM 1521 O O . THR B 1 27 ? -17.469 -16.875 -17.656 1 90.5 27 THR B O 1
ATOM 1524 N N . SER B 1 28 ? -17.688 -15.688 -15.727 1 91 28 SER B N 1
ATOM 1525 C CA . SER B 1 28 ? -17.141 -16.75 -14.883 1 91 28 SER B CA 1
ATOM 1526 C C . SER B 1 28 ? -17.969 -16.922 -13.617 1 91 28 SER B C 1
ATOM 1528 O O . SER B 1 28 ? -18.594 -15.977 -13.141 1 91 28 SER B O 1
ATOM 1530 N N . THR B 1 29 ? -17.922 -18.188 -13.117 1 94.25 29 THR B N 1
ATOM 1531 C CA . THR B 1 29 ? -18.656 -18.453 -11.891 1 94.25 29 THR B CA 1
ATOM 1532 C C . THR B 1 29 ? -17.734 -18.375 -10.68 1 94.25 29 THR B C 1
ATOM 1534 O O . THR B 1 29 ? -18.172 -18.547 -9.539 1 94.25 29 THR B O 1
ATOM 1537 N N . GLU B 1 30 ? -16.469 -18.203 -10.906 1 93 30 GLU B N 1
ATOM 1538 C CA . GLU B 1 30 ? -15.5 -18.047 -9.828 1 93 30 GLU B CA 1
ATOM 1539 C C . GLU B 1 30 ? -14.555 -16.875 -10.094 1 93 30 GLU B C 1
ATOM 1541 O O . GLU B 1 30 ? -14.312 -16.516 -11.25 1 93 30 GLU B O 1
ATOM 1546 N N . TYR B 1 31 ? -14.172 -16.312 -9.055 1 92.5 31 TYR B N 1
ATOM 1547 C CA . TYR B 1 31 ? -13.25 -15.188 -9.109 1 92.5 31 TYR B CA 1
ATOM 1548 C C . TYR B 1 31 ? -12.266 -15.227 -7.945 1 92.5 31 TYR B C 1
ATOM 1550 O O . TYR B 1 31 ? -12.633 -15.617 -6.836 1 92.5 31 TYR B O 1
ATOM 1558 N N . PHE B 1 32 ? -11.055 -14.953 -8.234 1 94.12 32 PHE B N 1
ATOM 1559 C CA . PHE B 1 32 ? -10.031 -14.883 -7.191 1 94.12 32 PHE B CA 1
ATOM 1560 C C . PHE B 1 32 ? -9.594 -13.445 -6.957 1 94.12 32 PHE B C 1
ATOM 1562 O O . PHE B 1 32 ? -8.891 -12.859 -7.789 1 94.12 32 PHE B O 1
ATOM 1569 N N . ASP B 1 33 ? -10 -12.906 -5.824 1 94.56 33 ASP B N 1
ATOM 1570 C CA . ASP B 1 33 ? -9.703 -11.523 -5.48 1 94.56 33 ASP B CA 1
ATOM 1571 C C . ASP B 1 33 ? -8.547 -11.438 -4.492 1 94.56 33 ASP B C 1
ATOM 1573 O O . ASP B 1 33 ? -8.742 -11.57 -3.283 1 94.56 33 ASP B O 1
ATOM 1577 N N . LYS B 1 34 ? -7.414 -11.07 -4.965 1 95.81 34 LYS B N 1
ATOM 1578 C CA . LYS B 1 34 ? -6.176 -11.094 -4.195 1 95.81 34 LYS B CA 1
ATOM 1579 C C . LYS B 1 34 ? -6.195 -10.031 -3.096 1 95.81 34 LYS B C 1
ATOM 1581 O O . LYS B 1 34 ? -5.531 -10.18 -2.068 1 95.81 34 LYS B O 1
ATOM 1586 N N . TYR B 1 35 ? -6.918 -9.031 -3.221 1 96.56 35 TYR B N 1
ATOM 1587 C CA . TYR B 1 35 ? -6.941 -7.957 -2.232 1 96.56 35 TYR B CA 1
ATOM 1588 C C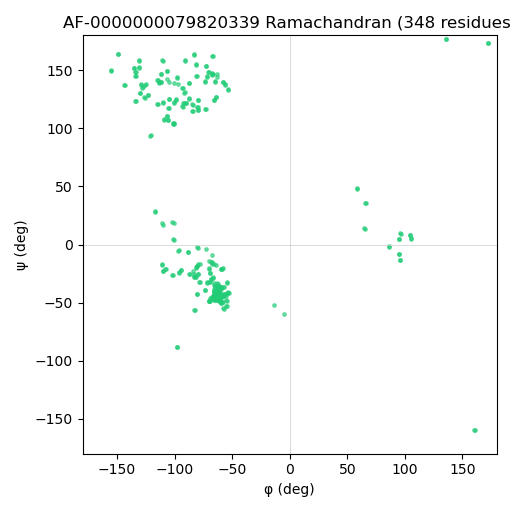 . TYR B 1 35 ? -7.598 -8.422 -0.938 1 96.56 35 TYR B C 1
ATOM 1590 O O . TYR B 1 35 ? -7.363 -7.848 0.127 1 96.56 35 TYR B O 1
ATOM 1598 N N . LEU B 1 36 ? -8.383 -9.484 -1.042 1 97.38 36 LEU B N 1
ATOM 1599 C CA . LEU B 1 36 ? -9.109 -9.938 0.138 1 97.38 36 LEU B CA 1
ATOM 1600 C C . LEU B 1 36 ? -8.164 -10.57 1.153 1 97.38 36 LEU B C 1
ATOM 1602 O O . LEU B 1 36 ? -8.367 -10.438 2.361 1 97.38 36 LEU B O 1
ATOM 1606 N N . PHE B 1 37 ? -7.102 -11.227 0.746 1 98.12 37 PHE B N 1
ATOM 1607 C CA . PHE B 1 37 ? -6.145 -11.719 1.733 1 98.12 37 PHE B CA 1
ATOM 1608 C C . PHE B 1 37 ? -5.172 -10.617 2.137 1 98.12 37 PHE B C 1
ATOM 1610 O O . PHE B 1 37 ? -4.68 -10.602 3.266 1 98.12 37 PHE B O 1
ATOM 1617 N N . GLU B 1 38 ? -4.902 -9.656 1.271 1 98.5 38 GLU B N 1
ATOM 1618 C CA . GLU B 1 38 ? -4.039 -8.523 1.596 1 98.5 38 GLU B CA 1
ATOM 1619 C C . GLU B 1 38 ? -4.688 -7.609 2.629 1 98.5 38 GLU B C 1
ATOM 1621 O O . GLU B 1 38 ? -3.996 -6.961 3.414 1 98.5 38 GLU B O 1
ATOM 1626 N N . ALA B 1 39 ? -6 -7.586 2.586 1 98.5 39 ALA B N 1
ATOM 1627 C CA . ALA B 1 39 ? -6.77 -6.672 3.426 1 98.5 39 ALA B CA 1
ATOM 1628 C C . ALA B 1 39 ? -6.934 -7.227 4.836 1 98.5 39 ALA B C 1
ATOM 1630 O O . ALA B 1 39 ? -7.328 -6.504 5.754 1 98.5 39 ALA B O 1
ATOM 1631 N N . ASP B 1 40 ? -6.77 -8.516 5.004 1 98.75 40 ASP B N 1
ATOM 1632 C CA . ASP B 1 40 ? -6.875 -9.18 6.301 1 98.75 40 ASP B CA 1
ATOM 1633 C C . ASP B 1 40 ? -5.559 -9.102 7.066 1 98.75 40 ASP B C 1
ATOM 1635 O O . ASP B 1 40 ? -4.555 -9.68 6.648 1 98.75 40 ASP B O 1
ATOM 1639 N N . PRO B 1 41 ? -5.566 -8.383 8.211 1 98.62 41 PRO B N 1
ATOM 1640 C CA . PRO B 1 41 ? -4.297 -8.156 8.906 1 98.62 41 PRO B CA 1
ATOM 1641 C C . PRO B 1 41 ? -3.648 -9.453 9.391 1 98.62 41 PRO B C 1
ATOM 1643 O O . PRO B 1 41 ? -2.42 -9.57 9.398 1 98.62 41 PRO B O 1
ATOM 1646 N N . VAL B 1 42 ? -4.406 -10.43 9.766 1 98.62 42 VAL B N 1
ATOM 1647 C CA . VAL B 1 42 ? -3.855 -11.695 10.234 1 98.62 42 VAL B CA 1
ATOM 1648 C C . VAL B 1 42 ? -3.219 -12.445 9.062 1 98.62 42 VAL B C 1
ATOM 1650 O O . VAL B 1 42 ? -2.074 -12.898 9.156 1 98.62 42 VAL B O 1
ATOM 1653 N N . LEU B 1 43 ? -3.924 -12.562 7.941 1 98.81 43 LEU B N 1
ATOM 1654 C CA . LEU B 1 43 ? -3.391 -13.266 6.781 1 98.81 43 LEU B CA 1
ATOM 1655 C C . LEU B 1 43 ? -2.164 -12.547 6.227 1 98.81 43 LEU B C 1
ATOM 1657 O O . LEU B 1 43 ? -1.18 -13.188 5.855 1 98.81 43 LEU B O 1
ATOM 1661 N N . LEU B 1 44 ? -2.264 -11.242 6.16 1 98.88 44 LEU B N 1
ATOM 1662 C CA . LEU B 1 44 ? -1.153 -10.469 5.613 1 98.88 44 LEU B CA 1
ATOM 1663 C C . LEU B 1 44 ? 0.111 -10.68 6.441 1 98.88 44 LEU B C 1
ATOM 1665 O O . LEU B 1 44 ? 1.199 -10.852 5.887 1 98.88 44 LEU B O 1
ATOM 1669 N N . ARG B 1 45 ? -0.009 -10.656 7.754 1 98.75 45 ARG B N 1
ATOM 1670 C CA . ARG B 1 45 ? 1.134 -10.898 8.625 1 98.75 45 ARG B CA 1
ATOM 1671 C C . ARG B 1 45 ? 1.698 -12.297 8.414 1 98.75 45 ARG B C 1
ATOM 1673 O O . ARG B 1 45 ? 2.914 -12.477 8.312 1 98.75 45 ARG B O 1
ATOM 1680 N N . GLU B 1 46 ? 0.828 -13.297 8.375 1 98.88 46 GLU B N 1
ATOM 1681 C CA . GLU B 1 46 ? 1.257 -14.68 8.172 1 98.88 46 GLU B CA 1
ATOM 1682 C C . GLU B 1 46 ? 1.96 -14.844 6.824 1 98.88 46 GLU B C 1
ATOM 1684 O O . GLU B 1 46 ? 2.975 -15.539 6.73 1 98.88 46 GLU B O 1
ATOM 1689 N N . ILE B 1 47 ? 1.432 -14.227 5.809 1 98.88 47 ILE B N 1
ATOM 1690 C CA . ILE B 1 47 ? 2.049 -14.25 4.488 1 98.88 47 ILE B CA 1
ATOM 1691 C C . ILE B 1 47 ? 3.461 -13.672 4.566 1 98.88 47 ILE B C 1
ATOM 1693 O O . ILE B 1 47 ? 4.41 -14.281 4.062 1 98.88 47 ILE B O 1
ATOM 1697 N N . ALA B 1 48 ? 3.607 -12.531 5.164 1 98.88 48 ALA B N 1
ATOM 1698 C CA . ALA B 1 48 ? 4.91 -11.891 5.301 1 98.88 48 ALA B CA 1
ATOM 1699 C C . ALA B 1 48 ? 5.895 -12.789 6.039 1 98.88 48 ALA B C 1
ATOM 1701 O O . ALA B 1 48 ? 7.043 -12.938 5.625 1 98.88 48 ALA B O 1
ATOM 1702 N N . GLU B 1 49 ? 5.449 -13.406 7.133 1 98.81 49 GLU B N 1
ATOM 1703 C CA . GLU B 1 49 ? 6.305 -14.273 7.938 1 98.81 49 GLU B CA 1
ATOM 1704 C C . GLU B 1 49 ? 6.773 -15.477 7.133 1 98.81 49 GLU B C 1
ATOM 1706 O O . GLU B 1 49 ? 7.922 -15.914 7.262 1 98.81 49 GLU B O 1
ATOM 1711 N N . HIS B 1 50 ? 5.926 -16.016 6.285 1 98.88 50 HIS B N 1
ATOM 1712 C CA . HIS B 1 50 ? 6.27 -17.188 5.496 1 98.88 50 HIS B CA 1
ATOM 1713 C C . HIS B 1 50 ? 7.121 -16.812 4.289 1 98.88 50 HIS B C 1
ATOM 1715 O O . HIS B 1 50 ? 7.875 -17.641 3.775 1 98.88 50 HIS B O 1
ATOM 1721 N N . LEU B 1 51 ? 6.984 -15.578 3.844 1 98.75 51 LEU B N 1
ATOM 1722 C CA . LEU B 1 51 ? 7.758 -15.117 2.697 1 98.75 51 LEU B CA 1
ATOM 1723 C C . LEU B 1 51 ? 9.164 -14.703 3.119 1 98.75 51 LEU B C 1
ATOM 1725 O O . LEU B 1 51 ? 10.102 -14.758 2.318 1 98.75 51 LEU B O 1
ATOM 1729 N N . ALA B 1 52 ? 9.336 -14.273 4.352 1 98.81 52 ALA B N 1
ATOM 1730 C CA . ALA B 1 52 ? 10.547 -13.625 4.852 1 98.81 52 ALA B CA 1
ATOM 1731 C C . ALA B 1 52 ? 11.781 -14.484 4.594 1 98.81 52 ALA B C 1
ATOM 1733 O O . ALA B 1 52 ? 12.797 -13.992 4.105 1 98.81 52 ALA B O 1
ATOM 1734 N N . PRO B 1 53 ? 11.719 -15.828 4.793 1 98.69 53 PRO B N 1
ATOM 1735 C CA . PRO B 1 53 ? 12.906 -16.656 4.574 1 98.69 53 PRO B CA 1
ATOM 1736 C C . PRO B 1 53 ? 13.32 -16.734 3.107 1 98.69 53 PRO B C 1
ATOM 1738 O O . PRO B 1 53 ? 14.438 -17.141 2.797 1 98.69 53 PRO B O 1
ATOM 1741 N N . SER B 1 54 ? 12.438 -16.344 2.184 1 98.75 54 SER B N 1
ATOM 1742 C CA . SER B 1 54 ? 12.719 -16.453 0.755 1 98.75 54 SER B CA 1
ATOM 1743 C C . SER B 1 54 ? 13.422 -15.195 0.241 1 98.75 54 SER B C 1
ATOM 1745 O O . SER B 1 54 ? 13.812 -15.125 -0.926 1 98.75 54 SER B O 1
ATOM 1747 N N . ILE B 1 55 ? 13.547 -14.172 1.072 1 98.88 55 ILE B N 1
ATOM 1748 C CA . ILE B 1 55 ? 14.25 -12.953 0.676 1 98.88 55 ILE B CA 1
ATOM 1749 C C . ILE B 1 55 ? 15.727 -13.273 0.451 1 98.88 55 ILE B C 1
ATOM 1751 O O . ILE B 1 55 ? 16.406 -13.781 1.347 1 98.88 55 ILE B O 1
ATOM 1755 N N . PRO B 1 56 ? 16.234 -12.953 -0.743 1 98.81 56 PRO B N 1
ATOM 1756 C CA . PRO B 1 56 ? 17.656 -13.211 -0.999 1 98.81 56 PRO B CA 1
ATOM 1757 C C . PRO B 1 56 ? 18.578 -12.508 -0.005 1 98.81 56 PRO B C 1
ATOM 1759 O O . PRO B 1 56 ? 18.312 -11.367 0.381 1 98.81 56 PRO B O 1
ATOM 1762 N N . GLU B 1 57 ? 19.609 -13.203 0.404 1 98.38 57 GLU B N 1
ATOM 1763 C CA . GLU B 1 57 ? 20.609 -12.602 1.278 1 98.38 57 GLU B CA 1
ATOM 1764 C C . GLU B 1 57 ? 21.203 -11.336 0.658 1 98.38 57 GLU B C 1
ATOM 1766 O O . GLU B 1 57 ? 21.469 -11.297 -0.543 1 98.38 57 GLU B O 1
ATOM 1771 N N . GLY B 1 58 ? 21.359 -10.328 1.497 1 98.56 58 GLY B N 1
ATOM 1772 C CA . GLY B 1 58 ? 21.984 -9.102 1.044 1 98.56 58 GLY B CA 1
ATOM 1773 C C . GLY B 1 58 ? 20.984 -8.047 0.599 1 98.56 58 GLY B C 1
ATOM 1774 O O . GLY B 1 58 ? 21.359 -6.918 0.284 1 98.56 58 GLY B O 1
ATOM 1775 N N . THR B 1 59 ? 19.719 -8.398 0.519 1 98.88 59 THR B N 1
ATOM 1776 C CA . THR B 1 59 ? 18.688 -7.434 0.165 1 98.88 59 THR B CA 1
ATOM 1777 C C . THR B 1 59 ? 18.75 -6.211 1.079 1 98.88 59 THR B C 1
ATOM 1779 O O . THR B 1 59 ? 18.844 -6.348 2.301 1 98.88 59 THR B O 1
ATOM 1782 N N . GLU B 1 60 ? 18.688 -5.047 0.414 1 98.88 60 GLU B N 1
ATOM 1783 C CA . GLU B 1 60 ? 18.781 -3.805 1.173 1 98.88 60 GLU B CA 1
ATOM 1784 C C . GLU B 1 60 ? 17.422 -3.096 1.244 1 98.88 60 GLU B C 1
ATOM 1786 O O . GLU B 1 60 ? 17.219 -2.227 2.094 1 98.88 60 GLU B O 1
ATOM 1791 N N . ALA B 1 61 ? 16.531 -3.42 0.328 1 98.88 61 ALA B N 1
ATOM 1792 C CA . ALA B 1 61 ? 15.18 -2.854 0.314 1 98.88 61 ALA B CA 1
ATOM 1793 C C . ALA B 1 61 ? 14.203 -3.777 -0.412 1 98.88 61 ALA B C 1
ATOM 1795 O O . ALA B 1 61 ? 14.602 -4.559 -1.276 1 98.88 61 ALA B O 1
ATOM 1796 N N . LEU B 1 62 ? 13.008 -3.746 -0.022 1 98.94 62 LEU B N 1
ATOM 1797 C CA . LEU B 1 62 ? 11.906 -4.441 -0.678 1 98.94 62 LEU B CA 1
ATOM 1798 C C . LEU B 1 62 ? 11.117 -3.49 -1.574 1 98.94 62 LEU B C 1
ATOM 1800 O O . LEU B 1 62 ? 10.672 -2.436 -1.122 1 98.94 62 LEU B O 1
ATOM 1804 N N . ALA B 1 63 ? 10.969 -3.803 -2.816 1 98.88 63 ALA B N 1
ATOM 1805 C CA . ALA B 1 63 ? 10.234 -2.953 -3.754 1 98.88 63 ALA B CA 1
ATOM 1806 C C . ALA B 1 63 ? 8.867 -3.547 -4.078 1 98.88 63 ALA B C 1
ATOM 1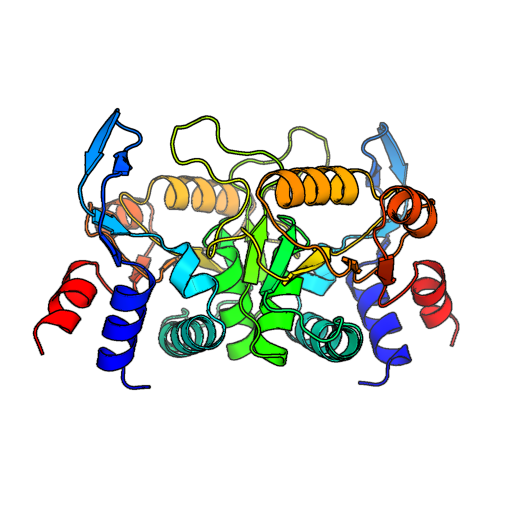808 O O . ALA B 1 63 ? 8.773 -4.551 -4.789 1 98.88 63 ALA B O 1
ATOM 1809 N N . GLY B 1 64 ? 7.84 -2.938 -3.553 1 98.69 64 GLY B N 1
ATOM 1810 C CA . GLY B 1 64 ? 6.484 -3.371 -3.846 1 98.69 64 GLY B CA 1
ATOM 1811 C C . GLY B 1 64 ? 5.902 -2.717 -5.086 1 98.69 64 GLY B C 1
ATOM 1812 O O . GLY B 1 64 ? 5.852 -1.489 -5.18 1 98.69 64 GLY B O 1
ATOM 1813 N N . LEU B 1 65 ? 5.441 -3.498 -5.988 1 97.81 65 LEU B N 1
ATOM 1814 C CA . LEU B 1 65 ? 4.797 -2.973 -7.188 1 97.81 65 LEU B CA 1
ATOM 1815 C C . LEU B 1 65 ? 3.357 -2.564 -6.898 1 97.81 65 LEU B C 1
ATOM 1817 O O . LEU B 1 65 ? 2.58 -3.355 -6.359 1 97.81 65 LEU B O 1
ATOM 1821 N N . GLU B 1 66 ? 2.982 -1.357 -7.156 1 94.38 66 GLU B N 1
ATOM 1822 C CA . GLU B 1 66 ? 1.638 -0.875 -6.855 1 94.38 66 GLU B CA 1
ATOM 1823 C C . GLU B 1 66 ? 0.597 -1.562 -7.734 1 94.38 66 GLU B C 1
ATOM 1825 O O . GLU B 1 66 ? 0.875 -1.896 -8.891 1 94.38 66 GLU B O 1
ATOM 1830 N N . LEU B 1 67 ? -0.548 -1.804 -7.297 1 93.06 67 LEU B N 1
ATOM 1831 C CA . LEU B 1 67 ? -1.017 -1.579 -5.938 1 93.06 67 LEU B CA 1
ATOM 1832 C C . LEU B 1 67 ? -0.925 -2.859 -5.113 1 93.06 67 LEU B C 1
ATOM 1834 O O . LEU B 1 67 ? -0.694 -2.809 -3.9 1 93.06 67 LEU B O 1
ATOM 1838 N N . GLY B 1 68 ? -0.938 -3.982 -5.77 1 94.44 68 GLY B N 1
ATOM 1839 C CA . GLY B 1 68 ? -1.058 -5.258 -5.082 1 94.44 68 GLY B CA 1
ATOM 1840 C C . GLY B 1 68 ? 0.179 -5.625 -4.285 1 94.44 68 GLY B C 1
ATOM 1841 O O . GLY B 1 68 ? 0.078 -6.254 -3.229 1 94.44 68 GLY B O 1
ATOM 1842 N N . GLY B 1 69 ? 1.27 -5.242 -4.719 1 97.94 69 GLY B N 1
ATOM 1843 C CA . GLY B 1 69 ? 2.527 -5.594 -4.078 1 97.94 69 GLY B CA 1
ATOM 1844 C C . GLY B 1 69 ? 2.84 -4.734 -2.865 1 97.94 69 GLY B C 1
ATOM 1845 O O . GLY B 1 69 ? 3.654 -5.113 -2.021 1 97.94 69 GLY B O 1
ATOM 1846 N N . VAL B 1 70 ? 2.238 -3.625 -2.734 1 98.56 70 VAL B N 1
ATOM 1847 C CA . VAL B 1 70 ? 2.596 -2.633 -1.726 1 98.56 70 VAL B CA 1
ATOM 1848 C C . VAL B 1 70 ? 2.217 -3.146 -0.338 1 98.56 70 VAL B C 1
ATOM 1850 O O . VAL B 1 70 ? 3.055 -3.182 0.567 1 98.56 70 VAL B O 1
ATOM 1853 N N . PRO B 1 71 ? 0.982 -3.672 -0.102 1 98.88 71 PRO B N 1
ATOM 1854 C CA . PRO B 1 71 ? 0.665 -4.195 1.229 1 98.88 71 PRO B CA 1
ATOM 1855 C C . PRO B 1 71 ? 1.586 -5.336 1.65 1 98.88 71 PRO B C 1
ATOM 1857 O O . PRO B 1 71 ? 1.975 -5.422 2.818 1 98.88 71 PRO B O 1
ATOM 1860 N N . ILE B 1 72 ? 1.96 -6.18 0.696 1 98.88 72 ILE B N 1
ATOM 1861 C CA . ILE B 1 72 ? 2.838 -7.309 0.984 1 98.88 72 ILE B CA 1
ATOM 1862 C C . ILE B 1 72 ? 4.227 -6.797 1.363 1 98.88 72 ILE B C 1
ATOM 1864 O O . ILE B 1 72 ? 4.812 -7.246 2.35 1 98.88 72 ILE B O 1
ATOM 1868 N N . ALA B 1 73 ? 4.719 -5.844 0.584 1 98.94 73 ALA B N 1
ATOM 1869 C CA . ALA B 1 73 ? 6.039 -5.277 0.852 1 98.94 73 ALA B CA 1
ATOM 1870 C C . ALA B 1 73 ? 6.074 -4.59 2.215 1 98.94 73 ALA B C 1
ATOM 1872 O O . ALA B 1 73 ? 7.059 -4.707 2.949 1 98.94 73 ALA B O 1
ATOM 1873 N N . VAL B 1 74 ? 5.031 -3.881 2.549 1 98.88 74 VAL B N 1
ATOM 1874 C CA . VAL B 1 74 ? 4.953 -3.184 3.828 1 98.88 74 VAL B CA 1
ATOM 1875 C C . VAL B 1 74 ? 4.945 -4.199 4.969 1 98.88 74 VAL B C 1
ATOM 1877 O O . VAL B 1 74 ? 5.684 -4.047 5.945 1 98.88 74 VAL B O 1
ATOM 1880 N N . ALA B 1 75 ? 4.125 -5.227 4.887 1 98.88 75 ALA B N 1
ATOM 1881 C CA . ALA B 1 75 ? 4.082 -6.254 5.922 1 98.88 75 ALA B CA 1
ATOM 1882 C C . ALA B 1 75 ? 5.426 -6.957 6.055 1 98.88 75 ALA B C 1
ATOM 1884 O O . ALA B 1 75 ? 5.902 -7.199 7.168 1 98.88 75 ALA B O 1
ATOM 1885 N N . LEU B 1 76 ? 6 -7.297 4.91 1 98.88 76 LEU B N 1
ATOM 1886 C CA . LEU B 1 76 ? 7.316 -7.934 4.898 1 98.88 76 LEU B CA 1
ATOM 1887 C C . LEU B 1 76 ? 8.359 -7.031 5.543 1 98.88 76 LEU B C 1
ATOM 1889 O O . LEU B 1 76 ? 9.234 -7.508 6.277 1 98.88 76 LEU B O 1
ATOM 1893 N N . SER B 1 77 ? 8.305 -5.785 5.23 1 98.88 77 SER B N 1
ATOM 1894 C CA . SER B 1 77 ? 9.18 -4.781 5.828 1 98.88 77 SER B CA 1
ATOM 1895 C C . SER B 1 77 ? 9.039 -4.758 7.348 1 98.88 77 SER B C 1
ATOM 1897 O O . SER B 1 77 ? 10.031 -4.707 8.07 1 98.88 77 SER B O 1
ATOM 1899 N N . GLN B 1 78 ? 7.836 -4.84 7.848 1 98.75 78 GLN B N 1
ATOM 1900 C CA . GLN B 1 78 ? 7.578 -4.832 9.289 1 98.75 78 GLN B CA 1
ATOM 1901 C C . GLN B 1 78 ? 8.156 -6.078 9.953 1 98.75 78 GLN B C 1
ATOM 1903 O O . GLN B 1 78 ? 8.617 -6.016 11.094 1 98.75 78 GLN B O 1
ATOM 1908 N N . VAL B 1 79 ? 8.133 -7.191 9.258 1 98.5 79 VAL B N 1
ATOM 1909 C CA . VAL B 1 79 ? 8.594 -8.469 9.797 1 98.5 79 VAL B CA 1
ATOM 1910 C C . VAL B 1 79 ? 10.117 -8.523 9.773 1 98.5 79 VAL B C 1
ATOM 1912 O O . VAL B 1 79 ? 10.734 -9.078 10.68 1 98.5 79 VAL B O 1
ATOM 1915 N N . THR B 1 80 ? 10.781 -7.871 8.789 1 98.69 80 THR B N 1
ATOM 1916 C CA . THR B 1 80 ? 12.195 -8.117 8.539 1 98.69 80 THR B CA 1
ATOM 1917 C C . THR B 1 80 ? 13.031 -6.91 8.953 1 98.69 80 THR B C 1
ATOM 1919 O O . THR B 1 80 ? 14.25 -7.016 9.109 1 98.69 80 THR B O 1
ATOM 1922 N N . GLY B 1 81 ? 12.352 -5.762 8.992 1 98.62 81 GLY B N 1
ATOM 1923 C CA . GLY B 1 81 ? 13.078 -4.535 9.281 1 98.62 81 GLY B CA 1
ATOM 1924 C C . GLY B 1 81 ? 13.688 -3.893 8.055 1 98.62 81 GLY B C 1
ATOM 1925 O O . GLY B 1 81 ? 14.312 -2.834 8.141 1 98.62 81 GLY B O 1
ATOM 1926 N N . LEU B 1 82 ? 13.539 -4.496 6.867 1 98.81 82 LEU B N 1
ATOM 1927 C CA . LEU B 1 82 ? 14.039 -3.92 5.625 1 98.81 82 LEU B CA 1
ATOM 1928 C C . LEU B 1 82 ? 13.172 -2.75 5.18 1 98.81 82 LEU B C 1
ATOM 1930 O O . LEU B 1 82 ? 11.945 -2.807 5.285 1 98.81 82 LEU B O 1
ATOM 1934 N N . PRO B 1 83 ? 13.734 -1.668 4.672 1 98.81 83 PRO B N 1
ATOM 1935 C CA . PRO B 1 83 ? 12.922 -0.579 4.125 1 98.81 83 PRO B CA 1
ATOM 1936 C C . PRO B 1 83 ? 12.164 -0.982 2.861 1 98.81 83 PRO B C 1
ATOM 1938 O O . PRO B 1 83 ? 12.492 -1.999 2.242 1 98.81 83 PRO B O 1
ATOM 1941 N N . THR B 1 84 ? 11.172 -0.194 2.559 1 98.81 84 THR B N 1
ATOM 1942 C CA . THR B 1 84 ? 10.344 -0.465 1.388 1 98.81 84 THR B CA 1
ATOM 1943 C C . THR B 1 84 ? 10.555 0.602 0.317 1 98.81 84 THR B C 1
ATOM 1945 O O . THR B 1 84 ? 10.883 1.749 0.632 1 98.81 84 THR B O 1
ATOM 1948 N N . LEU B 1 85 ? 10.469 0.238 -0.868 1 98.56 85 LEU B N 1
ATOM 1949 C CA . LEU B 1 85 ? 10.258 1.109 -2.018 1 98.56 85 LEU B CA 1
ATOM 1950 C C . LEU B 1 85 ? 8.883 0.867 -2.635 1 98.56 85 LEU B C 1
ATOM 1952 O O . LEU B 1 85 ? 8.43 -0.277 -2.723 1 98.56 85 LEU B O 1
ATOM 1956 N N . PHE B 1 86 ? 8.211 1.896 -3.035 1 98 86 PHE B N 1
ATOM 1957 C CA . PHE B 1 86 ? 6.906 1.815 -3.684 1 98 86 PHE B CA 1
ATOM 1958 C C . PHE B 1 86 ? 7.02 2.117 -5.172 1 98 86 PHE B C 1
ATOM 1960 O O . PHE B 1 86 ? 7.242 3.266 -5.562 1 98 86 PHE B O 1
ATOM 1967 N N . VAL B 1 87 ? 6.828 1.107 -5.973 1 97.31 87 VAL B N 1
ATOM 1968 C CA . VAL B 1 87 ? 7.098 1.208 -7.406 1 97.31 87 VAL B CA 1
ATOM 1969 C C . VAL B 1 87 ? 5.793 1.429 -8.164 1 97.31 87 VAL B C 1
ATOM 1971 O O . VAL B 1 87 ? 4.867 0.618 -8.07 1 97.31 87 VAL B O 1
ATOM 1974 N N . ARG B 1 88 ? 5.746 2.488 -8.875 1 93.5 88 ARG B N 1
ATOM 1975 C CA . ARG B 1 88 ? 4.59 2.805 -9.711 1 93.5 88 ARG B CA 1
ATOM 1976 C C . ARG B 1 88 ? 4.652 2.055 -11.039 1 93.5 88 ARG B C 1
ATOM 1978 O O . ARG B 1 88 ? 5.734 1.679 -11.492 1 93.5 88 ARG B O 1
ATOM 1985 N N . LYS B 1 89 ? 3.512 1.852 -11.625 1 87.25 89 LYS B N 1
ATOM 1986 C CA . LYS B 1 89 ? 3.455 1.197 -12.93 1 87.25 89 LYS B CA 1
ATOM 1987 C C . LYS B 1 89 ? 4.117 2.055 -14 1 87.25 89 LYS B C 1
ATOM 1989 O O . LYS B 1 89 ? 4.797 1.534 -14.891 1 87.25 89 LYS B O 1
ATOM 1994 N N . GLU B 1 90 ? 3.84 3.328 -13.945 1 82.88 90 GLU B N 1
ATOM 1995 C CA . GLU B 1 90 ? 4.473 4.309 -14.82 1 82.88 90 GLU B CA 1
ATOM 1996 C C . GLU B 1 90 ? 4.93 5.535 -14.031 1 82.88 90 GLU B C 1
ATOM 1998 O O . GLU B 1 90 ? 4.285 5.938 -13.062 1 82.88 90 GLU B O 1
ATOM 2003 N N . ALA B 1 91 ? 6.082 6.051 -14.539 1 74.62 91 ALA B N 1
ATOM 2004 C CA . ALA B 1 91 ? 6.555 7.301 -13.953 1 74.62 91 ALA B CA 1
ATOM 2005 C C . ALA B 1 91 ? 5.574 8.438 -14.219 1 74.62 91 ALA B C 1
ATOM 2007 O O . ALA B 1 91 ? 4.93 8.477 -15.266 1 74.62 91 ALA B O 1
ATOM 2008 N N . LYS B 1 92 ? 5.398 9.289 -13.195 1 70.06 92 LYS B N 1
ATOM 2009 C CA . LYS B 1 92 ? 4.574 10.477 -13.414 1 70.06 92 LYS B CA 1
ATOM 2010 C C . LYS B 1 92 ? 5.203 11.391 -14.461 1 70.06 92 LYS B C 1
ATOM 2012 O O . LYS B 1 92 ? 6.402 11.305 -14.727 1 70.06 92 LYS B O 1
ATOM 2017 N N . SER B 1 93 ? 4.402 12.086 -15.242 1 63.84 93 SER B N 1
ATOM 2018 C CA . SER B 1 93 ? 4.84 12.945 -16.344 1 63.84 93 SER B CA 1
ATOM 2019 C C . SER B 1 93 ? 5.488 14.219 -15.82 1 63.84 93 SER B C 1
ATOM 2021 O O . SER B 1 93 ? 6.125 14.953 -16.578 1 63.84 93 SER B O 1
ATOM 2023 N N . TYR B 1 94 ? 5.555 14.5 -14.617 1 58.97 94 TYR B N 1
ATOM 2024 C CA . TYR B 1 94 ? 6.102 15.789 -14.18 1 58.97 94 TYR B CA 1
ATOM 2025 C C . TYR B 1 94 ? 7.488 15.609 -13.57 1 58.97 94 TYR B C 1
ATOM 2027 O O . TYR B 1 94 ? 7.773 14.586 -12.945 1 58.97 94 TYR B O 1
ATOM 2035 N N . GLY B 1 95 ? 8.359 16.484 -13.797 1 51.56 95 GLY B N 1
ATOM 2036 C CA . GLY B 1 95 ? 9.758 16.703 -13.484 1 51.56 95 GLY B CA 1
ATOM 2037 C C . GLY B 1 95 ? 10.273 15.766 -12.398 1 51.56 95 GLY B C 1
ATOM 2038 O O . GLY B 1 95 ? 11.352 15.188 -12.531 1 51.56 95 GLY B O 1
ATOM 2039 N N . THR B 1 96 ? 9.625 15.672 -11.289 1 58.19 96 THR B N 1
ATOM 2040 C CA . THR B 1 96 ? 10.188 14.938 -10.164 1 58.19 96 THR B CA 1
ATOM 2041 C C . THR B 1 96 ? 9.531 13.562 -10.039 1 58.19 96 THR B C 1
ATOM 2043 O O . THR B 1 96 ? 9.719 12.875 -9.031 1 58.19 96 THR B O 1
ATOM 2046 N N . ALA B 1 97 ? 8.93 13.188 -11.164 1 63.72 97 ALA B N 1
ATOM 2047 C CA . ALA B 1 97 ? 8.188 11.93 -11.094 1 63.72 97 ALA B CA 1
ATOM 2048 C C . ALA B 1 97 ? 9.133 10.734 -11.047 1 63.72 97 ALA B C 1
ATOM 2050 O O . ALA B 1 97 ? 10 10.586 -11.906 1 63.72 97 ALA B O 1
ATOM 2051 N N . LYS B 1 98 ? 9.016 10.102 -9.945 1 82.19 98 LYS B N 1
ATOM 2052 C CA . LYS B 1 98 ? 9.859 8.922 -9.75 1 82.19 98 LYS B CA 1
ATOM 2053 C C . LYS B 1 98 ? 9.078 7.641 -10.016 1 82.19 98 LYS B C 1
ATOM 2055 O O . LYS B 1 98 ? 7.879 7.562 -9.734 1 82.19 98 LYS B O 1
ATOM 2060 N N . LEU B 1 99 ? 9.734 6.73 -10.664 1 88.31 99 LEU B N 1
ATOM 2061 C CA . LEU B 1 99 ? 9.211 5.375 -10.828 1 88.31 99 LEU B CA 1
ATOM 2062 C C . LEU B 1 99 ? 9.047 4.691 -9.477 1 88.31 99 LEU B C 1
ATOM 2064 O O . LEU B 1 99 ? 8.102 3.926 -9.273 1 88.31 99 LEU B O 1
ATOM 2068 N N . ALA B 1 100 ? 9.922 4.977 -8.609 1 94.5 100 ALA B N 1
ATOM 2069 C CA . ALA B 1 100 ? 9.922 4.387 -7.273 1 94.5 100 ALA B CA 1
ATOM 2070 C C . ALA B 1 100 ? 10.023 5.469 -6.199 1 94.5 100 ALA B C 1
ATOM 2072 O O . ALA B 1 100 ? 10.789 6.422 -6.34 1 94.5 100 ALA B O 1
ATOM 2073 N N . GLU B 1 101 ? 9.234 5.281 -5.172 1 95.19 101 GLU B N 1
ATOM 2074 C CA . GLU B 1 101 ? 9.227 6.164 -4.008 1 95.19 101 GLU B CA 1
ATOM 2075 C C . GLU B 1 101 ? 9.812 5.465 -2.785 1 95.19 101 GLU B C 1
ATOM 2077 O O . GLU B 1 101 ? 9.836 4.23 -2.717 1 95.19 101 GLU B O 1
ATOM 2082 N N . GLY B 1 102 ? 10.281 6.227 -1.802 1 96.25 102 GLY B N 1
ATOM 2083 C CA . GLY B 1 102 ? 10.727 5.648 -0.544 1 96.25 102 GLY B CA 1
ATOM 2084 C C . GLY B 1 102 ? 12.234 5.609 -0.404 1 96.25 102 GLY B C 1
ATOM 2085 O O . GLY B 1 102 ? 12.766 4.996 0.527 1 96.25 102 GLY B O 1
ATOM 2086 N N . GLY B 1 103 ? 12.977 6.258 -1.357 1 93.56 103 GLY B N 1
ATOM 2087 C CA . GLY B 1 103 ? 14.43 6.324 -1.274 1 93.56 103 GLY B CA 1
ATOM 2088 C C . GLY B 1 103 ? 15.109 6.047 -2.598 1 93.56 103 GLY B C 1
ATOM 2089 O O . GLY B 1 103 ? 14.453 5.781 -3.604 1 93.56 103 GLY B O 1
ATOM 2090 N N . PRO B 1 104 ? 16.391 6.152 -2.584 1 93.88 104 PRO B N 1
ATOM 2091 C CA . PRO B 1 104 ? 17.156 5.922 -3.811 1 93.88 104 PRO B CA 1
ATOM 2092 C C . PRO B 1 104 ? 17.172 4.453 -4.23 1 93.88 104 PRO B C 1
ATOM 2094 O O . PRO B 1 104 ? 17.141 3.562 -3.375 1 93.88 104 PRO B O 1
ATOM 2097 N N . VAL B 1 105 ? 17.234 4.211 -5.52 1 95.69 105 VAL B N 1
ATOM 2098 C CA . VAL B 1 105 ? 17.266 2.846 -6.031 1 95.69 105 VAL B CA 1
ATOM 2099 C C . VAL B 1 105 ? 18.641 2.545 -6.621 1 95.69 105 VAL B C 1
ATOM 2101 O O . VAL B 1 105 ? 19 1.381 -6.816 1 95.69 105 VAL B O 1
ATOM 2104 N N . GLY B 1 106 ? 19.438 3.619 -6.91 1 95.81 106 GLY B N 1
ATOM 2105 C CA . GLY B 1 106 ? 20.719 3.426 -7.562 1 95.81 106 GLY B CA 1
ATOM 2106 C C . GLY B 1 106 ? 21.703 2.643 -6.719 1 95.81 106 GLY B C 1
ATOM 2107 O O . GLY B 1 106 ? 21.906 2.959 -5.547 1 95.81 106 GLY B O 1
ATOM 2108 N N . GLU B 1 107 ? 22.234 1.587 -7.324 1 96.25 107 GLU B N 1
ATOM 2109 C CA . GLU B 1 107 ? 23.266 0.74 -6.73 1 96.25 107 GLU B CA 1
ATOM 2110 C C . GLU B 1 107 ? 22.734 0.012 -5.496 1 96.25 107 GLU B C 1
ATOM 2112 O O . GLU B 1 107 ? 23.516 -0.44 -4.656 1 96.25 107 GLU B O 1
ATOM 2117 N N . ARG B 1 108 ? 21.531 0.048 -5.367 1 98 108 ARG B N 1
ATOM 2118 C CA . ARG B 1 108 ? 20.906 -0.607 -4.223 1 98 108 ARG B CA 1
ATOM 2119 C C . ARG B 1 108 ? 20.484 -2.031 -4.57 1 98 108 ARG B C 1
ATOM 2121 O O . ARG B 1 108 ? 19.953 -2.279 -5.652 1 98 108 ARG B O 1
ATOM 2128 N N . ARG B 1 109 ? 20.75 -3.041 -3.699 1 98.88 109 ARG B N 1
ATOM 2129 C CA . ARG B 1 109 ? 20.297 -4.422 -3.834 1 98.88 109 ARG B CA 1
ATOM 2130 C C . ARG B 1 109 ? 18.844 -4.562 -3.395 1 98.88 109 ARG B C 1
ATOM 2132 O O . ARG B 1 109 ? 18.531 -4.414 -2.211 1 98.88 109 ARG B O 1
ATOM 2139 N N . ILE B 1 110 ? 18.016 -4.918 -4.367 1 98.75 110 ILE B N 1
ATOM 2140 C CA . ILE B 1 110 ? 16.562 -4.812 -4.168 1 98.75 110 ILE B CA 1
ATOM 2141 C C . ILE B 1 110 ? 15.906 -6.16 -4.449 1 98.75 110 ILE B C 1
ATOM 2143 O O . ILE B 1 110 ? 16.297 -6.871 -5.379 1 98.75 110 ILE B O 1
ATOM 2147 N N . THR B 1 111 ? 14.992 -6.559 -3.658 1 98.94 111 THR B N 1
ATOM 2148 C CA . THR B 1 111 ? 14.062 -7.645 -3.945 1 98.94 111 THR B CA 1
ATOM 2149 C C . THR B 1 111 ? 12.68 -7.102 -4.281 1 98.94 111 THR B C 1
ATOM 2151 O O . THR B 1 111 ? 12.109 -6.316 -3.518 1 98.94 111 THR B O 1
ATOM 2154 N N . VAL B 1 112 ? 12.141 -7.461 -5.395 1 98.94 112 VAL B N 1
ATOM 2155 C CA . VAL B 1 112 ? 10.844 -6.984 -5.871 1 98.94 112 VAL B CA 1
ATOM 2156 C C . VAL B 1 112 ? 9.734 -7.879 -5.324 1 98.94 112 VAL B C 1
ATOM 2158 O O . VAL B 1 112 ? 9.891 -9.102 -5.258 1 98.94 112 VAL B O 1
ATOM 2161 N N . VAL B 1 113 ? 8.641 -7.285 -4.914 1 98.94 113 VAL B N 1
ATOM 2162 C CA . VAL B 1 113 ? 7.531 -7.992 -4.277 1 98.94 113 VAL B CA 1
ATOM 2163 C C . VAL B 1 113 ? 6.242 -7.742 -5.055 1 98.94 113 VAL B C 1
ATOM 2165 O O . VAL B 1 113 ? 5.887 -6.59 -5.324 1 98.94 113 VAL B O 1
ATOM 2168 N N . GLU B 1 114 ? 5.562 -8.75 -5.402 1 98.44 114 GLU B N 1
ATOM 2169 C CA . GLU B 1 114 ? 4.258 -8.734 -6.059 1 98.44 114 GLU B CA 1
ATOM 2170 C C . GLU B 1 114 ? 3.275 -9.664 -5.355 1 98.44 114 GLU B C 1
ATOM 2172 O O . GLU B 1 114 ? 3.682 -10.547 -4.602 1 98.44 114 GLU B O 1
ATOM 2177 N N . ASP B 1 115 ? 2.004 -9.422 -5.551 1 98.31 115 ASP 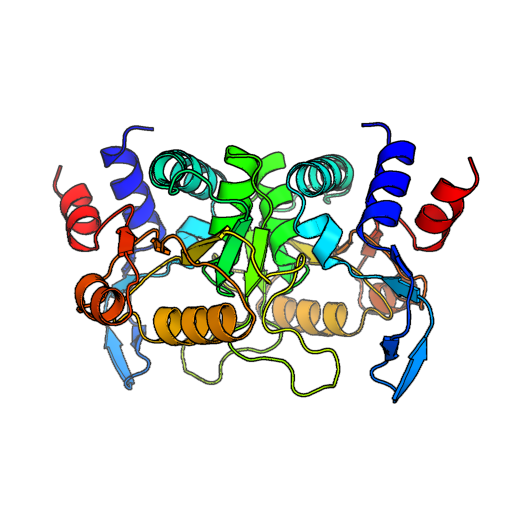B N 1
ATOM 2178 C CA . ASP B 1 115 ? 1.002 -10.297 -4.949 1 98.31 115 ASP B CA 1
ATOM 2179 C C . ASP B 1 115 ? 0.787 -11.547 -5.793 1 98.31 115 ASP B C 1
ATOM 2181 O O . ASP B 1 115 ? 0.969 -12.664 -5.309 1 98.31 115 ASP B O 1
ATOM 2185 N N . VAL B 1 116 ? 0.455 -11.32 -7.039 1 98.19 116 VAL B N 1
ATOM 2186 C CA . VAL B 1 116 ? 0.159 -12.414 -7.957 1 98.19 116 VAL B CA 1
ATOM 2187 C C . VAL B 1 116 ? 0.953 -12.234 -9.25 1 98.19 116 VAL B C 1
ATOM 2189 O O . VAL B 1 116 ? 1.019 -11.133 -9.797 1 98.19 116 VAL B O 1
ATOM 2192 N N . VAL B 1 117 ? 1.61 -13.281 -9.664 1 98.38 117 VAL B N 1
ATOM 2193 C CA . VAL B 1 117 ? 2.279 -13.289 -10.961 1 98.38 117 VAL B CA 1
ATOM 2194 C C . VAL B 1 117 ? 1.545 -14.227 -11.922 1 98.38 117 VAL B C 1
ATOM 2196 O O . VAL B 1 117 ? 1.308 -15.391 -11.594 1 98.38 117 VAL B O 1
ATOM 2199 N N . THR B 1 118 ? 1.122 -13.719 -13 1 95.94 118 THR B N 1
ATOM 2200 C CA . THR B 1 118 ? 0.537 -14.516 -14.078 1 95.94 118 THR B CA 1
ATOM 2201 C C . THR B 1 118 ? 1.568 -14.797 -15.164 1 95.94 118 THR B C 1
ATOM 2203 O O . THR B 1 118 ? 2.393 -15.703 -15.023 1 95.94 118 THR B O 1
ATOM 2206 N N . SER B 1 119 ? 1.687 -13.906 -16.141 1 96.56 119 SER B N 1
ATOM 2207 C CA . SER B 1 119 ? 2.727 -14.078 -17.156 1 96.56 119 SER B CA 1
ATOM 2208 C C . SER B 1 119 ? 4.039 -13.453 -16.703 1 96.56 119 SER B C 1
ATOM 2210 O O . SER B 1 119 ? 5.105 -13.781 -17.234 1 96.56 119 SER B O 1
ATOM 2212 N N . GLY B 1 120 ? 3.963 -12.516 -15.875 1 97.25 120 GLY B N 1
ATOM 2213 C CA . GLY B 1 120 ? 5.145 -11.836 -15.375 1 97.25 120 GLY B CA 1
ATOM 2214 C C . GLY B 1 120 ? 5.477 -10.57 -16.141 1 97.25 120 GLY B C 1
ATOM 2215 O O . GLY B 1 120 ? 6.508 -9.938 -15.898 1 97.25 120 GLY B O 1
ATOM 2216 N N . GLY B 1 121 ? 4.656 -10.195 -17.047 1 96.94 121 GLY B N 1
ATOM 2217 C CA . GLY B 1 121 ? 4.914 -9.047 -17.906 1 96.94 121 GLY B CA 1
ATOM 2218 C C . GLY B 1 121 ? 5.18 -7.773 -17.125 1 96.94 121 GLY B C 1
ATOM 2219 O O . GLY B 1 121 ? 6.172 -7.082 -17.391 1 96.94 121 GLY B O 1
ATOM 2220 N N . GLN B 1 122 ? 4.309 -7.414 -16.219 1 95.12 122 GLN B N 1
ATOM 2221 C CA . GLN B 1 122 ? 4.477 -6.188 -15.453 1 95.12 122 GLN B CA 1
ATOM 2222 C C . GLN B 1 122 ? 5.754 -6.234 -14.617 1 95.12 122 GLN B C 1
ATOM 2224 O O . GLN B 1 122 ? 6.445 -5.223 -14.469 1 95.12 122 GLN B O 1
ATOM 2229 N N . VAL B 1 123 ? 6.086 -7.355 -14.031 1 98.19 123 VAL B N 1
ATOM 2230 C CA . VAL B 1 123 ? 7.301 -7.516 -13.234 1 98.19 123 VAL B CA 1
ATOM 2231 C C . VAL B 1 123 ? 8.523 -7.242 -14.102 1 98.19 123 VAL B C 1
ATOM 2233 O O . VAL B 1 123 ? 9.438 -6.523 -13.695 1 98.19 123 VAL B O 1
ATOM 2236 N N . ILE B 1 124 ? 8.539 -7.77 -15.273 1 98.31 124 ILE B N 1
ATOM 2237 C CA . ILE B 1 124 ? 9.656 -7.598 -16.203 1 98.31 124 ILE B CA 1
ATOM 2238 C C . ILE B 1 124 ? 9.828 -6.113 -16.531 1 98.31 124 ILE B C 1
ATOM 2240 O O . ILE B 1 124 ? 10.938 -5.582 -16.469 1 98.31 124 ILE B O 1
ATOM 2244 N N . LEU B 1 125 ? 8.734 -5.512 -16.859 1 97.31 125 LEU B N 1
ATOM 2245 C CA . LEU B 1 125 ? 8.773 -4.094 -17.203 1 97.31 125 LEU B CA 1
ATOM 2246 C C . LEU B 1 125 ? 9.305 -3.264 -16.031 1 97.31 125 LEU B C 1
ATOM 2248 O O . LEU B 1 125 ? 10.203 -2.445 -16.219 1 97.31 125 LEU B O 1
ATOM 2252 N N . SER B 1 126 ? 8.773 -3.453 -14.852 1 97.38 126 SER B N 1
ATOM 2253 C CA . SER B 1 126 ? 9.156 -2.688 -13.672 1 97.38 126 SER B CA 1
ATOM 2254 C C . SER B 1 126 ? 10.617 -2.943 -13.289 1 97.38 126 SER B C 1
ATOM 2256 O O . SER B 1 126 ? 11.344 -2.01 -12.953 1 97.38 126 SER B O 1
ATOM 2258 N N . CYS B 1 127 ? 11.031 -4.176 -13.297 1 98 127 CYS B N 1
ATOM 2259 C CA . CYS B 1 127 ? 12.414 -4.508 -12.984 1 98 127 CYS B CA 1
ATOM 2260 C C . CYS B 1 127 ? 13.375 -3.891 -14 1 98 127 CYS B C 1
ATOM 2262 O O . CYS B 1 127 ? 14.461 -3.434 -13.641 1 98 127 CYS B O 1
ATOM 2264 N N . GLY B 1 128 ? 12.992 -3.963 -15.273 1 97.56 128 GLY B N 1
ATOM 2265 C CA . GLY B 1 128 ? 13.781 -3.287 -16.281 1 97.56 128 GLY B CA 1
ATOM 2266 C C . GLY B 1 128 ? 13.984 -1.81 -16 1 97.56 128 GLY B C 1
ATOM 2267 O O . GLY B 1 128 ? 15.102 -1.303 -16.078 1 97.56 128 GLY B O 1
ATOM 2268 N N . ASP B 1 129 ? 12.898 -1.103 -15.68 1 96 129 ASP B N 1
ATOM 2269 C CA . ASP B 1 129 ? 12.945 0.316 -15.344 1 96 129 ASP B CA 1
ATOM 2270 C C . ASP B 1 129 ? 13.844 0.566 -14.141 1 96 129 ASP B C 1
ATOM 2272 O O . ASP B 1 129 ? 14.625 1.524 -14.125 1 96 129 ASP B O 1
ATOM 2276 N N . LEU B 1 130 ? 13.742 -0.27 -13.094 1 97.44 130 LEU B N 1
ATOM 2277 C CA . LEU B 1 130 ? 14.57 -0.149 -11.898 1 97.44 130 LEU B CA 1
ATOM 2278 C C . LEU B 1 130 ? 16.047 -0.337 -12.234 1 97.44 130 LEU B C 1
ATOM 2280 O O . LEU B 1 130 ? 16.906 0.415 -11.758 1 97.44 130 LEU B O 1
ATOM 2284 N N . ARG B 1 131 ? 16.359 -1.296 -13.055 1 97.88 131 ARG B N 1
ATOM 2285 C CA . ARG B 1 131 ? 17.734 -1.547 -13.469 1 97.88 131 ARG B CA 1
ATOM 2286 C C . ARG B 1 131 ? 18.297 -0.364 -14.25 1 97.88 131 ARG B C 1
ATOM 2288 O O . ARG B 1 131 ? 19.469 -0.002 -14.086 1 97.88 131 ARG B O 1
ATOM 2295 N N . GLU B 1 132 ? 17.453 0.19 -15.102 1 95.88 132 GLU B N 1
ATOM 2296 C CA . GLU B 1 132 ? 17.891 1.36 -15.859 1 95.88 132 GLU B CA 1
ATOM 2297 C C . GLU B 1 132 ? 18.281 2.508 -14.938 1 95.88 132 GLU B C 1
ATOM 2299 O O . GLU B 1 132 ? 19.078 3.373 -15.312 1 95.88 132 GLU B O 1
ATOM 2304 N N . ARG B 1 133 ? 17.797 2.451 -13.773 1 94.81 133 ARG B N 1
ATOM 2305 C CA . ARG B 1 133 ? 18.062 3.504 -12.805 1 94.81 133 ARG B CA 1
ATOM 2306 C C . ARG B 1 133 ? 19.156 3.076 -11.82 1 94.81 133 ARG B C 1
ATOM 2308 O O . ARG B 1 133 ? 19.375 3.738 -10.805 1 94.81 133 ARG B O 1
ATOM 2315 N N . GLY B 1 134 ? 19.703 1.912 -12.047 1 97.69 134 GLY B N 1
ATOM 2316 C CA . GLY B 1 134 ? 20.906 1.517 -11.336 1 97.69 134 GLY B CA 1
ATOM 2317 C C . GLY B 1 134 ? 20.656 0.49 -10.25 1 97.69 134 GLY B C 1
ATOM 2318 O O . GLY B 1 134 ? 21.562 0.123 -9.508 1 97.69 134 GLY B O 1
ATOM 2319 N N . ALA B 1 135 ? 19.484 0.039 -10.172 1 98.19 135 ALA B N 1
ATOM 2320 C CA . ALA B 1 135 ? 19.156 -0.945 -9.141 1 98.19 135 ALA B CA 1
ATOM 2321 C C . ALA B 1 135 ? 19.781 -2.303 -9.469 1 98.19 135 ALA B C 1
ATOM 2323 O O . ALA B 1 135 ? 19.906 -2.668 -10.641 1 98.19 135 ALA B O 1
ATOM 2324 N N . ASP B 1 136 ? 20.188 -2.984 -8.445 1 98.69 136 ASP B N 1
ATOM 2325 C CA . ASP B 1 136 ? 20.578 -4.391 -8.531 1 98.69 136 ASP B CA 1
ATOM 2326 C C . ASP B 1 136 ? 19.453 -5.297 -8.016 1 98.69 136 ASP B C 1
ATOM 2328 O O . ASP B 1 136 ? 19.281 -5.438 -6.805 1 98.69 136 ASP B O 1
ATOM 2332 N N . ILE B 1 137 ? 18.75 -5.922 -8.93 1 98.81 137 ILE B N 1
ATOM 2333 C CA . ILE B 1 137 ? 17.609 -6.75 -8.547 1 98.81 137 ILE B CA 1
ATOM 2334 C C . ILE B 1 137 ? 18.094 -8.148 -8.172 1 98.81 137 ILE B C 1
ATOM 2336 O O . ILE B 1 137 ? 18.625 -8.875 -9.016 1 98.81 137 ILE B O 1
ATOM 2340 N N . LEU B 1 138 ? 17.812 -8.555 -6.934 1 98.88 138 LEU B N 1
ATOM 2341 C CA . LEU B 1 138 ? 18.328 -9.828 -6.438 1 98.88 138 LEU B CA 1
ATOM 2342 C C . LEU B 1 138 ? 17.312 -10.945 -6.637 1 98.88 138 LEU B C 1
ATOM 2344 O O . LEU B 1 138 ? 17.688 -12.125 -6.656 1 98.88 138 LEU B O 1
ATOM 2348 N N . GLY B 1 139 ? 16.062 -10.594 -6.777 1 98.81 139 GLY B N 1
ATOM 2349 C CA . GLY B 1 139 ? 15 -11.578 -6.941 1 98.81 139 GLY B CA 1
ATOM 2350 C C . GLY B 1 139 ? 13.609 -10.969 -6.895 1 98.81 139 GLY B C 1
ATOM 2351 O O . GLY B 1 139 ? 13.461 -9.758 -6.695 1 98.81 139 GLY B O 1
ATOM 2352 N N . VAL B 1 140 ? 12.656 -11.797 -7.176 1 98.94 140 VAL B N 1
ATOM 2353 C CA . VAL B 1 140 ? 11.242 -11.438 -7.168 1 98.94 140 VAL B CA 1
ATOM 2354 C C . VAL B 1 140 ? 10.469 -12.398 -6.273 1 98.94 140 VAL B C 1
ATOM 2356 O O . VAL B 1 140 ? 10.609 -13.617 -6.402 1 98.94 140 VAL B O 1
ATOM 2359 N N . LEU B 1 141 ? 9.758 -11.859 -5.371 1 98.94 141 LEU B N 1
ATOM 2360 C CA . LEU B 1 141 ? 8.836 -12.625 -4.547 1 98.94 141 LEU B CA 1
ATOM 2361 C C . LEU B 1 141 ? 7.387 -12.359 -4.953 1 98.94 141 LEU B C 1
ATOM 2363 O O . LEU B 1 141 ? 7.047 -11.25 -5.359 1 98.94 141 LEU B O 1
ATOM 2367 N N . CYS B 1 142 ? 6.562 -13.344 -4.777 1 98.94 142 CYS B N 1
ATOM 2368 C CA . CYS B 1 142 ? 5.125 -13.133 -4.879 1 98.94 142 CYS B CA 1
ATOM 2369 C C . CYS B 1 142 ? 4.363 -14.086 -3.971 1 98.94 142 CYS B C 1
ATOM 2371 O O . CYS B 1 142 ? 4.938 -15.047 -3.451 1 98.94 142 CYS B O 1
ATOM 2373 N N . VAL B 1 143 ? 3.119 -13.781 -3.734 1 98.88 143 VAL B N 1
ATOM 2374 C CA . VAL B 1 143 ? 2.297 -14.648 -2.9 1 98.88 143 VAL B CA 1
ATOM 2375 C C . VAL B 1 143 ? 1.793 -15.836 -3.725 1 98.88 143 VAL B C 1
ATOM 2377 O O . VAL B 1 143 ? 1.856 -16.984 -3.279 1 98.88 143 VAL B O 1
ATOM 2380 N N . ILE B 1 144 ? 1.366 -15.516 -4.965 1 98.88 144 ILE B N 1
ATOM 2381 C CA . ILE B 1 144 ? 0.744 -16.562 -5.766 1 98.88 144 ILE B CA 1
ATOM 2382 C C . ILE B 1 144 ? 1.32 -16.547 -7.18 1 98.88 144 ILE B C 1
ATOM 2384 O O . ILE B 1 144 ? 1.286 -15.516 -7.855 1 98.88 144 ILE B O 1
ATOM 2388 N N . ASP B 1 145 ? 1.824 -17.594 -7.605 1 98.75 145 ASP B N 1
ATOM 2389 C CA . ASP B 1 145 ? 2.113 -17.859 -9.008 1 98.75 145 ASP B CA 1
ATOM 2390 C C . ASP B 1 145 ? 0.923 -18.531 -9.695 1 98.75 145 ASP B C 1
ATOM 2392 O O . ASP B 1 145 ? 0.52 -19.625 -9.32 1 98.75 145 ASP B O 1
ATOM 2396 N N . ARG B 1 146 ? 0.417 -17.922 -10.711 1 97.81 146 ARG B N 1
ATOM 2397 C CA . ARG B 1 146 ? -0.763 -18.422 -11.414 1 97.81 146 ARG B CA 1
ATOM 2398 C C . ARG B 1 146 ? -0.393 -19.547 -12.375 1 97.81 146 ARG B C 1
ATOM 2400 O O . ARG B 1 146 ? -1.268 -20.141 -13.008 1 97.81 146 ARG B O 1
ATOM 2407 N N . GLN B 1 147 ? 0.852 -19.812 -12.445 1 97.75 147 GLN B N 1
ATOM 2408 C CA . GLN B 1 147 ? 1.37 -20.891 -13.281 1 97.75 147 GLN B CA 1
ATOM 2409 C C . GLN B 1 147 ? 0.995 -20.688 -14.75 1 97.75 147 GLN B C 1
ATOM 2411 O O . GLN B 1 147 ? 0.472 -21.594 -15.398 1 97.75 147 GLN B O 1
ATOM 2416 N N . ALA B 1 148 ? 1.233 -19.469 -15.211 1 97.56 148 ALA B N 1
ATOM 2417 C CA . ALA B 1 148 ? 0.966 -19.078 -16.594 1 97.56 148 ALA B CA 1
ATOM 2418 C C . ALA B 1 148 ? 2.254 -18.688 -17.312 1 97.56 148 ALA B C 1
ATOM 2420 O O . ALA B 1 148 ? 2.252 -17.766 -18.141 1 97.56 148 ALA B O 1
ATOM 2421 N N . GLY B 1 149 ? 3.387 -19.281 -16.875 1 97.75 149 GLY B N 1
ATOM 2422 C CA . GLY B 1 149 ? 4.668 -19.078 -17.531 1 97.75 149 GLY B CA 1
ATOM 2423 C C . GLY B 1 149 ? 5.52 -18.016 -16.891 1 97.75 149 GLY B C 1
ATOM 2424 O O . GLY B 1 149 ? 6.57 -17.641 -17.422 1 97.75 149 GLY B O 1
ATOM 2425 N N . GLY B 1 150 ? 5.102 -17.547 -15.742 1 97.12 150 GLY B N 1
ATOM 2426 C CA . GLY B 1 150 ? 5.77 -16.453 -15.039 1 97.12 150 GLY B CA 1
ATOM 2427 C C . GLY B 1 150 ? 7.23 -16.75 -14.742 1 97.12 150 GLY B C 1
ATOM 2428 O O . GLY B 1 150 ? 8.117 -16.016 -15.18 1 97.12 150 GLY B O 1
ATOM 2429 N N . PRO B 1 151 ? 7.551 -17.859 -14.062 1 98 151 PRO B N 1
ATOM 2430 C CA . PRO B 1 151 ? 8.93 -18.156 -13.68 1 98 151 PRO B CA 1
ATOM 2431 C C . PRO B 1 151 ? 9.867 -18.266 -14.891 1 98 151 PRO B C 1
ATOM 2433 O O . PRO B 1 151 ? 10.961 -17.703 -14.867 1 98 151 PRO B O 1
ATOM 2436 N N . GLU B 1 152 ? 9.453 -18.922 -15.953 1 98.06 152 GLU B N 1
ATOM 2437 C CA . GLU B 1 152 ? 10.281 -19.094 -17.141 1 98.06 152 GLU B CA 1
ATOM 2438 C C . GLU B 1 152 ? 10.539 -17.766 -17.844 1 98.06 152 GLU B C 1
ATOM 2440 O O . GLU B 1 152 ? 11.672 -17.469 -18.219 1 98.06 152 GLU B O 1
ATOM 2445 N N . LYS B 1 153 ? 9.477 -17.016 -18.016 1 98.25 153 LYS B N 1
ATOM 2446 C CA . LYS B 1 153 ? 9.617 -15.719 -18.672 1 98.25 153 LYS B CA 1
ATOM 2447 C C . LYS B 1 153 ? 10.516 -14.781 -17.875 1 98.25 153 LYS B C 1
ATOM 2449 O O . LYS B 1 153 ? 11.344 -14.07 -18.438 1 98.25 153 LYS B O 1
ATOM 2454 N N . LEU B 1 154 ? 10.32 -14.727 -16.578 1 98.75 154 LEU B N 1
ATOM 2455 C CA . LEU B 1 154 ? 11.164 -13.898 -15.711 1 98.75 154 LEU B CA 1
ATOM 2456 C C . LEU B 1 154 ? 12.617 -14.344 -15.781 1 98.75 154 LEU B C 1
ATOM 2458 O O . LEU B 1 154 ? 13.523 -13.5 -15.812 1 98.75 154 LEU B O 1
ATOM 2462 N N . ALA B 1 155 ? 12.867 -15.609 -15.828 1 98.56 155 ALA B N 1
ATOM 2463 C CA . ALA B 1 155 ? 14.219 -16.141 -15.906 1 98.56 155 ALA B CA 1
ATOM 2464 C C . ALA B 1 155 ? 14.93 -15.656 -17.172 1 98.56 155 ALA B C 1
ATOM 2466 O O . ALA B 1 155 ? 16.141 -15.43 -17.156 1 98.56 155 ALA B O 1
ATOM 2467 N N . GLU B 1 156 ? 14.211 -15.547 -18.266 1 98.44 156 GLU B N 1
ATOM 2468 C CA . GLU B 1 156 ? 14.766 -15.023 -19.5 1 98.44 156 GLU B CA 1
ATOM 2469 C C . GLU B 1 156 ? 15.312 -13.609 -19.312 1 98.44 156 GLU B C 1
ATOM 2471 O O . GLU B 1 156 ? 16.109 -13.133 -20.125 1 98.44 156 GLU B O 1
ATOM 2476 N N . HIS B 1 157 ? 14.898 -12.945 -18.344 1 98.31 157 HIS B N 1
ATOM 2477 C CA . HIS B 1 157 ? 15.344 -11.586 -18.047 1 98.31 157 HIS B CA 1
ATOM 2478 C C . HIS B 1 157 ? 16.188 -11.555 -16.781 1 98.31 157 HIS B C 1
ATOM 2480 O O . HIS B 1 157 ? 16.281 -10.516 -16.109 1 98.31 157 HIS B O 1
ATOM 2486 N N . ASP B 1 158 ? 16.688 -12.711 -16.391 1 98.31 158 ASP B N 1
ATOM 2487 C CA . ASP B 1 158 ? 17.578 -12.852 -15.242 1 98.31 158 ASP B CA 1
ATOM 2488 C C . ASP B 1 158 ? 16.859 -12.492 -13.938 1 98.31 158 ASP B C 1
ATOM 2490 O O . ASP B 1 158 ? 17.438 -11.836 -13.07 1 98.31 158 ASP B O 1
ATOM 2494 N N . LEU B 1 159 ? 15.648 -12.805 -13.867 1 98.75 159 LEU B N 1
ATOM 2495 C CA . LEU B 1 159 ? 14.852 -12.617 -12.656 1 98.75 159 LEU B CA 1
ATOM 2496 C C . LEU B 1 159 ? 14.414 -13.953 -12.078 1 98.75 159 LEU B C 1
ATOM 2498 O O . LEU B 1 159 ? 13.758 -14.75 -12.758 1 98.75 159 LEU B O 1
ATOM 2502 N N . ALA B 1 160 ? 14.805 -14.195 -10.859 1 98.75 160 ALA B N 1
ATOM 2503 C CA . ALA B 1 160 ? 14.398 -15.422 -10.18 1 98.75 160 ALA B CA 1
ATOM 2504 C C . ALA B 1 160 ? 13.125 -15.195 -9.367 1 98.75 160 ALA B C 1
ATOM 2506 O O . ALA B 1 160 ? 13.117 -14.391 -8.43 1 98.75 160 ALA B O 1
ATOM 2507 N N . LEU B 1 161 ? 12.07 -15.906 -9.711 1 98.81 161 LEU B N 1
ATOM 2508 C CA . LEU B 1 161 ? 10.805 -15.797 -9 1 98.81 161 LEU B CA 1
ATOM 2509 C C . LEU B 1 161 ? 10.727 -16.812 -7.867 1 98.81 161 LEU B C 1
ATOM 2511 O O . LEU B 1 161 ? 11.023 -18 -8.07 1 98.81 161 LEU B O 1
ATOM 2515 N N . SER B 1 162 ? 10.367 -16.406 -6.711 1 98.81 162 SER B N 1
ATOM 2516 C CA . SER B 1 162 ? 10.086 -17.25 -5.555 1 98.81 162 SER B CA 1
ATOM 2517 C C . SER B 1 162 ? 8.664 -17.047 -5.055 1 98.81 162 SER B C 1
ATOM 2519 O O . SER B 1 162 ? 8.406 -16.141 -4.258 1 98.81 162 SER B O 1
ATOM 2521 N N . PRO B 1 163 ? 7.766 -17.828 -5.5 1 98.81 163 PRO B N 1
ATOM 2522 C CA . PRO B 1 163 ? 6.383 -17.734 -5.02 1 98.81 163 PRO B CA 1
ATOM 2523 C C . PRO B 1 163 ? 6.176 -18.438 -3.678 1 98.81 163 PRO B C 1
ATOM 2525 O O . PRO B 1 163 ? 6.805 -19.453 -3.408 1 98.81 163 PRO B O 1
ATOM 2528 N N . LEU B 1 164 ? 5.309 -17.859 -2.857 1 98.81 164 LEU B N 1
ATOM 2529 C CA . LEU B 1 164 ? 4.91 -18.547 -1.636 1 98.81 164 LEU B CA 1
ATOM 2530 C C . LEU B 1 164 ? 4.066 -19.766 -1.956 1 98.81 164 LEU B C 1
ATOM 2532 O O . LEU B 1 164 ? 4.305 -20.859 -1.41 1 98.81 164 LEU B O 1
ATOM 2536 N N . PHE B 1 165 ? 3.082 -19.578 -2.857 1 98.81 165 PHE B N 1
ATOM 2537 C CA . PHE B 1 165 ? 2.232 -20.656 -3.322 1 98.81 165 PHE B CA 1
ATOM 2538 C C . PHE B 1 165 ? 2.055 -20.609 -4.836 1 98.81 165 PHE B C 1
ATOM 2540 O O . PHE B 1 165 ? 2.125 -19.531 -5.434 1 98.81 165 PHE B O 1
ATOM 2547 N N . THR B 1 166 ? 1.832 -21.75 -5.398 1 98.56 166 THR B N 1
ATOM 2548 C CA . THR B 1 166 ? 1.229 -21.812 -6.723 1 98.56 166 THR B CA 1
ATOM 2549 C C . THR B 1 166 ? -0.292 -21.906 -6.621 1 98.56 166 THR B C 1
ATOM 2551 O O . THR B 1 166 ? -0.83 -22.281 -5.578 1 98.56 166 THR B O 1
ATOM 2554 N N . MET B 1 167 ? -0.959 -21.516 -7.695 1 97.69 167 MET B N 1
ATOM 2555 C CA . MET B 1 167 ? -2.412 -21.672 -7.695 1 97.69 167 MET B CA 1
ATOM 2556 C C . MET B 1 167 ? -2.814 -23.109 -7.449 1 97.69 167 MET B C 1
ATOM 2558 O O . MET B 1 167 ? -3.787 -23.375 -6.738 1 97.69 167 MET B O 1
ATOM 2562 N N . ASP B 1 168 ? -2.084 -24.031 -7.961 1 97.69 168 ASP B N 1
ATOM 2563 C CA . ASP B 1 168 ? -2.363 -25.453 -7.758 1 97.69 168 ASP B CA 1
ATOM 2564 C C . ASP B 1 168 ? -2.27 -25.828 -6.281 1 97.69 168 ASP B C 1
ATOM 2566 O O . ASP B 1 168 ? -3.088 -26.594 -5.777 1 97.69 168 ASP B O 1
ATOM 2570 N N . GLU B 1 169 ? -1.246 -25.328 -5.582 1 98 169 GLU B N 1
ATOM 2571 C CA . GLU B 1 169 ? -1.097 -25.594 -4.156 1 98 169 GLU B CA 1
ATOM 2572 C C . GLU B 1 169 ? -2.287 -25.047 -3.367 1 98 169 GLU B C 1
ATOM 2574 O O . GLU B 1 169 ? -2.752 -25.688 -2.42 1 98 169 GLU B O 1
ATOM 2579 N N . LEU B 1 170 ? -2.777 -23.812 -3.752 1 97.94 170 LEU B N 1
ATOM 2580 C CA . LEU B 1 170 ? -3.932 -23.219 -3.074 1 97.94 170 LEU B CA 1
ATOM 2581 C C . LEU B 1 170 ? -5.176 -24.078 -3.279 1 97.94 170 LEU B C 1
ATOM 2583 O O . LEU B 1 170 ? -5.902 -24.375 -2.326 1 97.94 170 LEU B O 1
ATOM 2587 N N . LYS B 1 171 ? -5.359 -24.547 -4.488 1 96.69 171 LYS B N 1
ATOM 2588 C CA . LYS B 1 171 ? -6.516 -25.391 -4.793 1 96.69 171 LYS B CA 1
ATOM 2589 C C . LYS B 1 171 ? -6.438 -26.719 -4.051 1 96.69 171 LYS B C 1
ATOM 2591 O O . LYS B 1 171 ? -7.449 -27.203 -3.541 1 96.69 171 LYS B O 1
ATOM 2596 N N . ALA B 1 172 ? -5.277 -27.297 -3.963 1 96.88 172 ALA B N 1
ATOM 2597 C CA . ALA B 1 172 ? -5.066 -28.594 -3.314 1 96.88 172 ALA B CA 1
ATOM 2598 C C . ALA B 1 172 ? -5.328 -28.5 -1.813 1 96.88 172 ALA B C 1
ATOM 2600 O O . ALA B 1 172 ? -5.648 -29.5 -1.17 1 96.88 172 ALA B O 1
ATOM 2601 N N . SER B 1 173 ? -5.117 -27.297 -1.239 1 95.38 173 SER B N 1
ATOM 2602 C CA . SER B 1 173 ? -5.285 -27.109 0.198 1 95.38 173 SER B CA 1
ATOM 2603 C C . SER B 1 173 ? -6.738 -27.297 0.614 1 95.38 173 SER B C 1
ATOM 2605 O O . SER B 1 173 ? -7.031 -27.484 1.796 1 95.38 173 SER B O 1
ATOM 2607 N N . GLN B 1 174 ? -7.652 -27.25 -0.361 1 92.25 174 GLN B N 1
ATOM 2608 C CA . GLN B 1 174 ? -9.078 -27.406 -0.093 1 92.25 174 GLN B CA 1
ATOM 2609 C C . GLN B 1 174 ? -9.469 -28.875 -0.007 1 92.25 174 GLN B C 1
ATOM 2611 O O . GLN B 1 174 ? -10.562 -29.203 0.463 1 92.25 174 GLN B O 1
ATOM 2616 N N . GLN B 1 175 ? -8.781 -29.844 -0.61 1 86.88 175 GLN B N 1
ATOM 2617 C CA . GLN B 1 175 ? -9.102 -31.266 -0.645 1 86.88 175 GLN B CA 1
ATOM 2618 C C . GLN B 1 175 ? -8.719 -31.953 0.667 1 86.88 175 GLN B C 1
ATOM 2620 O O . GLN B 1 175 ? -9.219 -33.031 0.976 1 86.88 175 GLN B O 1
ATOM 2625 N N . GLY B 1 176 ? -7.887 -31.453 1.604 1 63.84 176 GLY B N 1
ATOM 2626 C CA . GLY B 1 176 ? -7.516 -32.156 2.83 1 63.84 176 GLY B CA 1
ATOM 2627 C C . GLY B 1 176 ? -8.07 -31.484 4.078 1 63.84 176 GLY B C 1
ATOM 2628 O O . GLY B 1 176 ? -8.492 -30.328 4.035 1 63.84 176 GLY B O 1
#

Organism: NCBI:txid1608957

Nearest PDB structures (foldseek):
  5hki-assembly2_D  TM=9.024E-01  e=1.702E-17  Mycobacterium tuberculosis H37Rv
  2wns-assembly1_A  TM=8.566E-01  e=8.979E-17  Homo sapiens
  2p1z-assembly1_B  TM=8.908E-01  e=1.021E-14  Corynebacterium diphtheriae NCTC 13129
  4ohc-assembly1_D  TM=8.686E-01  e=6.522E-15  Burkholderia cenocepacia J2315
  4ohc-assembly4_C  TM=8.366E-01  e=8.424E-14  Burkholderia cenocepacia J2315